Protein AF-0000000078232684 (afdb_homodimer)

Nearest PDB structures (foldseek):
  2igl-assembly1_C  TM=6.251E-01  e=1.092E-04  Escherichia coli K-12
  4mrb-assembly1_A-2  TM=5.569E-01  e=5.561E-03  Homo sapiens
  5urm-assembly1_A  TM=3.820E-01  e=6.497E-01  Homo sapiens
  8r0a-assembly1_B  TM=3.784E-01  e=1.012E+00  Homo sapiens
  7bdk-assembly1_B  TM=3.789E-01  e=3.061E+00  Homo sapiens

Structure (mmCIF, N/CA/C/O backbone):
data_AF-0000000078232684-model_v1
#
loop_
_entity.id
_entity.type
_entity.pdbx_description
1 polymer 'Transthyretin-like family protein'
#
loop_
_atom_site.group_PDB
_atom_site.id
_atom_site.type_symbol
_atom_site.label_atom_id
_atom_site.label_alt_id
_atom_site.label_comp_id
_atom_site.label_asym_id
_atom_site.label_entity_id
_atom_site.label_seq_id
_atom_site.pdbx_PDB_ins_code
_atom_site.Cartn_x
_atom_site.Cartn_y
_atom_site.Cartn_z
_atom_site.occupancy
_atom_site.B_iso_or_equiv
_atom_site.auth_seq_id
_atom_site.auth_comp_id
_atom_site.auth_asym_id
_atom_site.auth_atom_id
_atom_site.pdbx_PDB_model_num
ATOM 1 N N . MET A 1 1 ? -17.828 57.25 56.156 1 39.53 1 MET A N 1
ATOM 2 C CA . MET A 1 1 ? -18.109 56.125 55.281 1 39.53 1 MET A CA 1
ATOM 3 C C . MET A 1 1 ? -16.984 55.906 54.281 1 39.53 1 MET A C 1
ATOM 5 O O . MET A 1 1 ? -16.797 56.719 53.375 1 39.53 1 MET A O 1
ATOM 9 N N . LYS A 1 2 ? -15.766 55.375 54.75 1 57.91 2 LYS A N 1
ATOM 10 C CA . LYS A 1 2 ? -14.586 55.031 53.969 1 57.91 2 LYS A CA 1
ATOM 11 C C . LYS A 1 2 ? -14.938 54.062 52.812 1 57.91 2 LYS A C 1
ATOM 13 O O . LYS A 1 2 ? -15.508 53 53.062 1 57.91 2 LYS A O 1
ATOM 18 N N . LEU A 1 3 ? -15.188 54.594 51.625 1 49.16 3 LEU A N 1
ATOM 19 C CA . LEU A 1 3 ? -15.43 53.844 50.406 1 49.16 3 LEU A CA 1
ATOM 20 C C . LEU A 1 3 ? -14.281 52.906 50.094 1 49.16 3 LEU A C 1
ATOM 22 O O . LEU A 1 3 ? -13.148 53.344 49.875 1 49.16 3 LEU A O 1
ATOM 26 N N . VAL A 1 4 ? -14.266 51.719 50.594 1 58.5 4 VAL A N 1
ATOM 27 C CA . VAL A 1 4 ? -13.289 50.688 50.25 1 58.5 4 VAL A CA 1
ATOM 28 C C . VAL A 1 4 ? -13.555 50.188 48.844 1 58.5 4 VAL A C 1
ATOM 30 O O . VAL A 1 4 ? -14.617 49.625 48.562 1 58.5 4 VAL A O 1
ATOM 33 N N . VAL A 1 5 ? -12.984 50.812 47.812 1 55.59 5 VAL A N 1
ATOM 34 C CA . VAL A 1 5 ? -12.992 50.281 46.469 1 55.59 5 VAL A CA 1
ATOM 35 C C . VAL A 1 5 ? -12.289 48.938 46.406 1 55.59 5 VAL A C 1
ATOM 37 O O . VAL A 1 5 ? -11.094 48.844 46.688 1 55.59 5 VAL A O 1
ATOM 40 N N . LEU A 1 6 ? -12.961 47.875 46.625 1 55.03 6 LEU A N 1
ATOM 41 C CA . LEU A 1 6 ? -12.469 46.531 46.375 1 55.03 6 LEU A CA 1
ATOM 42 C C . LEU A 1 6 ? -12.07 46.344 44.906 1 55.03 6 LEU A C 1
ATOM 44 O O . LEU A 1 6 ? -12.922 46.375 44.031 1 55.03 6 LEU A O 1
ATOM 48 N N . ILE A 1 7 ? -10.82 46.625 44.594 1 54.62 7 ILE A N 1
ATOM 49 C CA . ILE A 1 7 ? -10.273 46.312 43.281 1 54.62 7 ILE A CA 1
ATOM 50 C C . ILE A 1 7 ? -10.367 44.812 43.031 1 54.62 7 ILE A C 1
ATOM 52 O O . ILE A 1 7 ? -9.758 44 43.75 1 54.62 7 ILE A O 1
ATOM 56 N N . CYS A 1 8 ? -11.492 44.312 42.469 1 53.09 8 CYS A N 1
ATOM 57 C CA . CYS A 1 8 ? -11.578 42.969 41.969 1 53.09 8 CYS A CA 1
ATOM 58 C C . CYS A 1 8 ? -10.477 42.688 40.938 1 53.09 8 CYS A C 1
ATOM 60 O O . CYS A 1 8 ? -10.477 43.25 39.844 1 53.09 8 CYS A O 1
ATOM 62 N N . LEU A 1 9 ? -9.273 42.312 41.375 1 53.28 9 LEU A N 1
ATOM 63 C CA . LEU A 1 9 ? -8.258 41.781 40.469 1 53.28 9 LEU A CA 1
ATOM 64 C C . LEU A 1 9 ? -8.828 40.656 39.594 1 53.28 9 LEU A C 1
ATOM 66 O O . LEU A 1 9 ? -9.062 39.531 40.094 1 53.28 9 LEU A O 1
ATOM 70 N N . VAL A 1 10 ? -9.609 41 38.594 1 57.25 10 VAL A N 1
ATOM 71 C CA . VAL A 1 10 ? -9.914 39.938 37.656 1 57.25 10 VAL A CA 1
ATOM 72 C C . VAL A 1 10 ? -8.609 39.281 37.156 1 57.25 10 VAL A C 1
ATOM 74 O O . VAL A 1 10 ? -7.734 39.969 36.625 1 57.25 10 VAL A O 1
ATOM 77 N N . PRO A 1 11 ? -8.18 38.156 37.75 1 53.62 11 PRO A N 1
ATOM 78 C CA . PRO A 1 11 ? -7.027 37.531 37.094 1 53.62 11 PRO A CA 1
ATOM 79 C C . PRO A 1 11 ? -7.188 37.469 35.594 1 53.62 11 PRO A C 1
ATOM 81 O O . PRO A 1 11 ? -8.203 36.969 35.094 1 53.62 11 PRO A O 1
ATOM 84 N N . ALA A 1 12 ? -6.668 38.469 34.906 1 50.34 12 ALA A N 1
ATOM 85 C CA . ALA A 1 12 ? -6.559 38.219 33.469 1 50.34 12 ALA A CA 1
ATOM 86 C C . ALA A 1 12 ? -6.047 36.781 33.219 1 50.34 12 ALA A C 1
ATOM 88 O O . ALA A 1 12 ? -4.938 36.438 33.625 1 50.34 12 ALA A O 1
ATOM 89 N N . VAL A 1 13 ? -6.879 35.75 33.281 1 50.41 13 VAL A N 1
ATOM 90 C CA . VAL A 1 13 ? -6.414 34.531 32.688 1 50.41 13 VAL A CA 1
ATOM 91 C C . VAL A 1 13 ? -5.59 34.844 31.422 1 50.41 13 VAL A C 1
ATOM 93 O O . VAL A 1 13 ? -6.117 35.344 30.438 1 50.41 13 VAL A O 1
ATOM 96 N N . SER A 1 14 ? -4.379 35.312 31.594 1 46.38 14 SER A N 1
ATOM 97 C CA . SER A 1 14 ? -3.477 35.344 30.453 1 46.38 14 SER A CA 1
ATOM 98 C C . SER A 1 14 ? -3.738 34.156 29.516 1 46.38 14 SER A C 1
ATOM 100 O O . SER A 1 14 ? -3.879 33.031 29.969 1 46.38 14 SER A O 1
ATOM 102 N N . ALA A 1 15 ? -4.496 34.375 28.438 1 48.41 15 ALA A N 1
ATOM 103 C CA . ALA A 1 15 ? -4.465 33.375 27.375 1 48.41 15 ALA A CA 1
ATOM 104 C C . ALA A 1 15 ? -3.111 32.656 27.328 1 48.41 15 ALA A C 1
ATOM 106 O O . ALA A 1 15 ? -2.082 3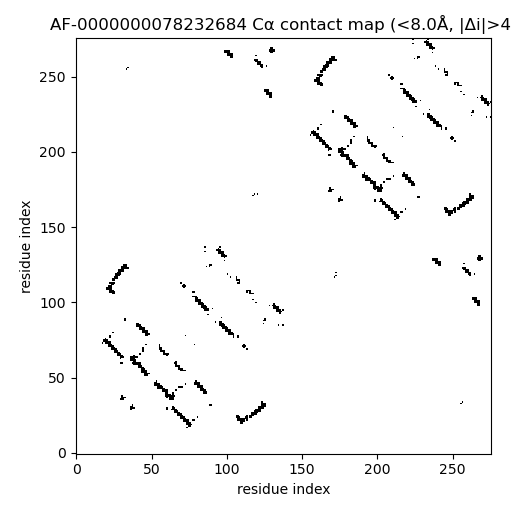3.312 27.094 1 48.41 15 ALA A O 1
ATOM 107 N N . ILE A 1 16 ? -2.783 31.828 28.172 1 50.03 16 ILE A N 1
ATOM 108 C CA . ILE A 1 16 ? -1.646 30.969 27.844 1 50.03 16 ILE A CA 1
ATOM 109 C C . ILE A 1 16 ? -1.537 30.812 26.328 1 50.03 16 ILE A C 1
ATOM 111 O O . ILE A 1 16 ? -2.467 30.328 25.688 1 50.03 16 ILE A O 1
ATOM 115 N N . PRO A 1 17 ? -0.739 31.625 25.609 1 51.25 17 PRO A N 1
ATOM 116 C CA . PRO A 1 17 ? -0.592 31.5 24.156 1 51.25 17 PRO A CA 1
ATOM 117 C C . PRO A 1 17 ? -0.606 30.062 23.688 1 51.25 17 PRO A C 1
ATOM 119 O O . PRO A 1 17 ? -0.175 29.156 24.422 1 51.25 17 PRO A O 1
ATOM 122 N N . PHE A 1 18 ? -1.681 29.516 23.141 1 59.53 18 PHE A N 1
ATOM 123 C CA . PHE A 1 18 ? -1.587 28.266 22.406 1 59.53 18 PHE A CA 1
ATOM 124 C C . PHE A 1 18 ? -0.19 28.078 21.812 1 59.53 18 PHE A C 1
ATOM 126 O O . PHE A 1 18 ? 0.226 28.828 20.938 1 59.53 18 PHE A O 1
ATOM 133 N N . ILE A 1 19 ? 0.813 27.594 22.578 1 74.94 19 ILE A N 1
ATOM 134 C CA . ILE A 1 19 ? 2.219 27.391 22.25 1 74.94 19 ILE A CA 1
ATOM 135 C C . ILE A 1 19 ? 2.34 26.359 21.125 1 74.94 19 ILE A C 1
ATOM 137 O O . ILE A 1 19 ? 1.821 25.25 21.234 1 74.94 19 ILE A O 1
ATOM 141 N N . GLY A 1 20 ? 2.592 26.812 19.844 1 89.62 20 GLY A N 1
ATOM 142 C CA . GLY A 1 20 ? 2.912 26.141 18.594 1 89.62 20 GLY A CA 1
ATOM 143 C C . GLY A 1 20 ? 2.346 26.859 17.375 1 89.62 20 GLY A C 1
ATOM 144 O O . GLY A 1 20 ? 2.01 28.047 17.453 1 89.62 20 GLY A O 1
ATOM 145 N N . SER A 1 21 ? 2.465 26.312 16.25 1 95.81 21 SER A N 1
ATOM 146 C CA . SER A 1 21 ? 1.981 26.875 14.984 1 95.81 21 SER A CA 1
ATOM 147 C C . SER A 1 21 ? 0.91 25.984 14.359 1 95.81 21 SER A C 1
ATOM 149 O O . SER A 1 21 ? 0.906 24.766 14.562 1 95.81 21 SER A O 1
ATOM 151 N N . VAL A 1 22 ? -0.088 26.641 13.656 1 97.88 22 VAL A N 1
ATOM 152 C CA . VAL A 1 22 ? -1.085 25.891 12.898 1 97.88 22 VAL A CA 1
ATOM 153 C C . VAL A 1 22 ? -0.424 25.219 11.695 1 97.88 22 VAL A C 1
ATOM 155 O O . VAL A 1 22 ? 0.341 25.844 10.969 1 97.88 22 VAL A O 1
ATOM 158 N N . GLN A 1 23 ? -0.629 23.953 11.531 1 98.5 23 GLN A N 1
ATOM 159 C CA . GLN A 1 23 ? -0.125 23.141 10.414 1 98.5 23 GLN A CA 1
ATOM 160 C C . GLN A 1 23 ? -1.252 22.375 9.742 1 98.5 23 GLN A C 1
ATOM 162 O O . GLN A 1 23 ? -2.184 21.922 10.406 1 98.5 23 GLN A O 1
ATOM 167 N N . SER A 1 24 ? -1.207 22.234 8.438 1 98.81 24 SER A N 1
ATOM 168 C CA . SER A 1 24 ? -2.273 21.594 7.672 1 98.81 24 SER A CA 1
ATOM 169 C C . SER A 1 24 ? -1.716 20.547 6.715 1 98.81 24 SER A C 1
ATOM 171 O O . SER A 1 24 ? -0.528 20.578 6.383 1 98.81 24 SER A O 1
ATOM 173 N N . VAL A 1 25 ? -2.549 19.641 6.367 1 98.88 25 VAL A N 1
ATOM 174 C CA . VAL A 1 25 ? -2.203 18.547 5.453 1 98.88 25 VAL A CA 1
ATOM 175 C C . VAL A 1 25 ? -3.408 18.203 4.582 1 98.88 25 VAL A C 1
ATOM 177 O O . VAL A 1 25 ? -4.555 18.312 5.023 1 98.88 25 VAL A O 1
ATOM 180 N N . ALA A 1 26 ? -3.188 17.828 3.299 1 98.94 26 ALA A N 1
ATOM 181 C CA . ALA A 1 26 ? -4.199 17.328 2.373 1 98.94 26 ALA A CA 1
ATOM 182 C C . ALA A 1 26 ? -3.74 16.031 1.71 1 98.94 26 ALA A C 1
ATOM 184 O O . ALA A 1 26 ? -2.555 15.867 1.411 1 98.94 26 ALA A O 1
ATOM 185 N N . VAL A 1 27 ? -4.645 15.172 1.534 1 98.94 27 VAL A N 1
ATOM 186 C CA . VAL A 1 27 ? -4.328 13.867 0.969 1 98.94 27 VAL A CA 1
ATOM 187 C C . VAL A 1 27 ? -5.453 13.422 0.039 1 98.94 27 VAL A C 1
ATOM 189 O O . VAL A 1 27 ? -6.629 13.703 0.293 1 98.94 27 VAL A O 1
ATOM 192 N N . THR A 1 28 ? -5.133 12.766 -1.024 1 98.94 28 THR A N 1
ATOM 193 C CA . THR A 1 28 ? -6.074 12.133 -1.942 1 98.94 28 THR A CA 1
ATOM 194 C C . THR A 1 28 ? -5.645 10.703 -2.254 1 98.94 28 THR A C 1
ATOM 196 O O . THR A 1 28 ? -4.543 10.289 -1.896 1 98.94 28 THR A O 1
ATOM 199 N N . GLY A 1 29 ? -6.484 10.008 -2.842 1 98.88 29 GLY A N 1
ATOM 200 C CA . GLY A 1 29 ? -6.191 8.664 -3.326 1 98.88 29 GLY A CA 1
ATOM 201 C C . GLY A 1 29 ? -7.363 8.023 -4.047 1 98.88 29 GLY A C 1
ATOM 202 O O . GLY A 1 29 ? -8.469 8.57 -4.062 1 98.88 29 GLY A O 1
ATOM 203 N N . HIS A 1 30 ? -7.09 6.941 -4.715 1 98.94 30 HIS A N 1
ATOM 204 C CA . HIS A 1 30 ? -8.07 6.074 -5.355 1 98.94 30 HIS A CA 1
ATOM 205 C C . HIS A 1 30 ? -8.008 4.66 -4.789 1 98.94 30 HIS A C 1
ATOM 207 O O . HIS A 1 30 ? -6.926 4.105 -4.598 1 98.94 30 HIS A O 1
ATOM 213 N N . LEU A 1 31 ? -9.133 4.16 -4.508 1 98.94 31 LEU A N 1
ATOM 214 C CA . LEU A 1 31 ? -9.219 2.801 -3.986 1 98.94 31 LEU A CA 1
ATOM 215 C C . LEU A 1 31 ? -9.992 1.899 -4.945 1 98.94 31 LEU A C 1
ATOM 217 O O . LEU A 1 31 ? -11.008 2.312 -5.512 1 98.94 31 LEU A O 1
ATOM 221 N N . THR A 1 32 ? -9.484 0.752 -5.191 1 98.88 32 THR A N 1
ATOM 222 C CA . THR A 1 32 ? -10.172 -0.26 -5.988 1 98.88 32 THR A CA 1
ATOM 223 C C . THR A 1 32 ? -10.297 -1.566 -5.207 1 98.88 32 THR A C 1
ATOM 225 O O . THR A 1 32 ? -9.562 -1.791 -4.242 1 98.88 32 THR A O 1
ATOM 228 N N . CYS A 1 33 ? -11.227 -2.342 -5.523 1 98.62 33 CYS A N 1
ATOM 229 C CA . CYS A 1 33 ? -11.383 -3.73 -5.102 1 98.62 33 CYS A CA 1
ATOM 230 C C . CYS A 1 33 ? -11.477 -4.656 -6.309 1 98.62 33 CYS A C 1
ATOM 232 O O . CYS A 1 33 ? -12.445 -4.594 -7.07 1 98.62 33 CYS A O 1
ATOM 234 N N . ASN A 1 34 ? -10.422 -5.488 -6.465 1 96.56 34 ASN A N 1
ATOM 235 C CA . ASN A 1 34 ? -10.344 -6.383 -7.617 1 96.56 34 ASN A CA 1
ATOM 236 C C . ASN A 1 34 ? -10.367 -5.609 -8.93 1 96.56 34 ASN A C 1
ATOM 238 O O . ASN A 1 34 ? -11.055 -6 -9.875 1 96.56 34 ASN A O 1
ATOM 242 N N . GLY A 1 35 ? -9.727 -4.449 -8.875 1 95.94 35 GLY A N 1
ATOM 243 C CA . GLY A 1 35 ? -9.531 -3.691 -10.102 1 95.94 35 GLY A CA 1
ATOM 244 C C . GLY A 1 35 ? -10.688 -2.76 -10.414 1 95.94 35 GLY A C 1
ATOM 245 O O . GLY A 1 35 ? -10.641 -2.01 -11.391 1 95.94 35 GLY A O 1
ATOM 246 N N . LYS A 1 36 ? -11.734 -2.869 -9.656 1 98.12 36 LYS A N 1
ATOM 247 C CA . LYS A 1 36 ? -12.875 -1.971 -9.82 1 98.12 36 LYS A CA 1
ATOM 248 C C . LYS A 1 36 ? -12.898 -0.899 -8.734 1 98.12 36 LYS A C 1
ATOM 250 O O . LYS A 1 36 ? -12.453 -1.141 -7.609 1 98.12 36 LYS A O 1
ATOM 255 N N . PRO A 1 37 ? -13.484 0.289 -9.102 1 98.81 37 PRO A N 1
ATOM 256 C CA . PRO A 1 37 ? -13.547 1.332 -8.078 1 98.81 37 PRO A CA 1
ATOM 257 C C . PRO A 1 37 ? -14.25 0.864 -6.801 1 98.81 37 PRO A C 1
ATOM 259 O O . PRO A 1 37 ? -15.32 0.266 -6.863 1 98.81 37 PRO A O 1
ATOM 262 N N . ALA A 1 38 ? -13.625 1.055 -5.719 1 98.88 38 ALA A N 1
ATOM 263 C CA . ALA A 1 38 ? -14.227 0.738 -4.426 1 98.88 38 ALA A CA 1
ATOM 264 C C . ALA A 1 38 ? -14.992 1.936 -3.869 1 98.88 38 ALA A C 1
ATOM 266 O O . ALA A 1 38 ? -14.398 2.844 -3.285 1 98.88 38 ALA A O 1
ATOM 267 N N . GLU A 1 39 ? -16.234 1.987 -4 1 98.69 39 GLU A N 1
ATOM 268 C CA . GLU A 1 39 ? -17.094 3.074 -3.551 1 98.69 39 GLU A CA 1
ATOM 269 C C . GLU A 1 39 ? -17.453 2.92 -2.076 1 98.69 39 GLU A C 1
ATOM 271 O O . GLU A 1 39 ? -17.547 1.8 -1.569 1 98.69 39 GLU A O 1
ATOM 276 N N . ASN A 1 40 ? -17.672 4.012 -1.366 1 98.62 40 ASN A N 1
ATOM 277 C CA . ASN A 1 40 ? -18.172 4.07 0.002 1 98.62 40 ASN A CA 1
ATOM 278 C C . ASN A 1 40 ? -17.219 3.395 0.98 1 98.62 40 ASN A C 1
ATOM 280 O O . ASN A 1 40 ? -17.656 2.721 1.916 1 98.62 40 ASN A O 1
ATOM 284 N N . VAL A 1 41 ? -15.953 3.459 0.687 1 98.94 41 VAL A N 1
ATOM 285 C CA . VAL A 1 41 ? -14.93 3.031 1.631 1 98.94 41 VAL A CA 1
ATOM 286 C C . VAL A 1 41 ? -14.641 4.152 2.627 1 98.94 41 VAL A C 1
ATOM 288 O O . VAL A 1 41 ? -14.391 5.293 2.23 1 98.94 41 VAL A O 1
ATOM 291 N N . LYS A 1 42 ? -14.672 3.828 3.9 1 98.88 42 LYS A N 1
ATOM 292 C CA . LYS A 1 42 ? -14.406 4.812 4.945 1 98.88 42 LYS A CA 1
ATOM 293 C C . LYS A 1 42 ? -12.906 5.109 5.047 1 98.88 42 LYS A C 1
ATOM 295 O O . LYS A 1 42 ? -12.094 4.188 5.129 1 98.88 42 LYS A O 1
ATOM 300 N N . VAL A 1 43 ? -12.578 6.371 5.02 1 98.94 43 VAL A N 1
ATOM 301 C CA . VAL A 1 43 ? -11.203 6.836 5.16 1 98.94 43 VAL A CA 1
ATOM 302 C C . VAL A 1 43 ? -11.133 7.93 6.227 1 98.94 43 VAL A C 1
ATOM 304 O O . VAL A 1 43 ? -12.016 8.789 6.301 1 98.94 43 VAL A O 1
ATOM 307 N N . LYS A 1 44 ? -10.148 7.84 7.055 1 98.88 44 LYS A N 1
ATOM 308 C CA . LYS A 1 44 ? -9.969 8.828 8.109 1 98.88 44 LYS A CA 1
ATOM 309 C C . LYS A 1 44 ? -8.547 9.383 8.102 1 98.88 44 LYS A C 1
ATOM 311 O O . LYS A 1 44 ? -7.578 8.625 7.977 1 98.88 44 LYS A O 1
ATOM 316 N N . LEU A 1 45 ? -8.484 10.664 8.203 1 98.94 45 LEU A N 1
ATOM 317 C CA . LEU A 1 45 ? -7.223 11.375 8.352 1 98.94 45 LEU A CA 1
ATOM 318 C C . LEU A 1 45 ? -6.965 11.711 9.82 1 98.94 45 LEU A C 1
ATOM 320 O O . LEU A 1 45 ? -7.809 12.32 10.484 1 98.94 45 LEU A O 1
ATOM 324 N N . TYR A 1 46 ? -5.812 11.258 10.281 1 98.81 46 TYR A N 1
ATOM 325 C CA . TYR A 1 46 ? -5.453 11.492 11.672 1 98.81 46 TYR A CA 1
ATOM 326 C C . TYR A 1 46 ? -4.145 12.266 11.781 1 98.81 46 TYR A C 1
ATOM 328 O O . TYR A 1 46 ? -3.311 12.219 10.867 1 98.81 46 TYR A O 1
ATOM 336 N N . GLU A 1 47 ? -4.066 12.945 12.828 1 98.62 47 GLU A N 1
ATOM 337 C CA . GLU A 1 47 ? -2.768 13.344 13.367 1 98.62 47 GLU A CA 1
ATOM 338 C C . GLU A 1 47 ? -2.338 12.414 14.5 1 98.62 47 GLU A C 1
ATOM 340 O O . GLU A 1 47 ? -3.057 12.25 15.484 1 98.62 47 GLU A O 1
ATOM 345 N N . LYS A 1 48 ? -1.183 11.805 14.289 1 97.88 48 LYS A N 1
ATOM 346 C CA . LYS A 1 48 ? -0.688 10.867 15.289 1 97.88 48 LYS A CA 1
ATOM 347 C C . LYS A 1 48 ? -0.288 11.586 16.578 1 97.88 48 LYS A C 1
ATOM 349 O O . LYS A 1 48 ? 0.396 12.609 16.531 1 97.88 48 LYS A O 1
ATOM 354 N N . GLU A 1 49 ? -0.737 11.062 17.656 1 95.44 49 GLU A N 1
ATOM 355 C CA . GLU A 1 49 ? -0.392 11.547 18.984 1 95.44 49 GLU A CA 1
ATOM 356 C C . GLU A 1 49 ? 0.134 10.406 19.859 1 95.44 49 GLU A C 1
ATOM 358 O O . GLU A 1 49 ? 0.142 9.25 19.453 1 95.44 49 GLU A O 1
ATOM 363 N N . VAL A 1 50 ? 0.635 10.812 21.062 1 90.94 50 VAL A N 1
ATOM 364 C CA . VAL A 1 50 ? 1.231 9.836 21.969 1 90.94 50 VAL A CA 1
ATOM 365 C C . VAL A 1 50 ? 0.145 8.93 22.547 1 90.94 50 VAL A C 1
ATOM 367 O O . VAL A 1 50 ? 0.312 7.711 22.594 1 90.94 50 VAL A O 1
ATOM 370 N N . LEU A 1 51 ? -0.973 9.406 22.906 1 90.5 51 LEU A N 1
ATOM 371 C CA . LEU A 1 51 ? -2.018 8.633 23.562 1 90.5 51 LEU A CA 1
ATOM 372 C C . LEU A 1 51 ? -3.123 8.266 22.578 1 90.5 51 LEU A C 1
ATOM 374 O O . LEU A 1 51 ? -3.291 7.098 22.219 1 90.5 51 LEU A O 1
ATOM 378 N N . LEU A 1 52 ? -3.83 9.297 22.109 1 92.81 52 LEU A N 1
ATOM 379 C CA . LEU A 1 52 ? -4.949 9.094 21.188 1 92.81 52 LEU A CA 1
ATOM 380 C C . LEU A 1 52 ? -4.828 9.992 19.969 1 92.81 52 LEU A C 1
ATOM 382 O O . LEU A 1 52 ? -4.797 11.219 20.094 1 92.81 52 LEU A O 1
ATOM 386 N N . ASP A 1 53 ? -4.816 9.305 18.844 1 96.38 53 ASP A N 1
ATOM 387 C CA . ASP A 1 53 ? -4.727 10.078 17.609 1 96.38 53 ASP A CA 1
ATOM 388 C C . ASP A 1 53 ? -5.883 11.07 17.5 1 96.38 53 ASP A C 1
ATOM 390 O O . ASP A 1 53 ? -7.012 10.766 17.891 1 96.38 53 ASP A O 1
ATOM 394 N N . LYS A 1 54 ? -5.566 12.258 16.969 1 97.75 54 LYS A N 1
ATOM 395 C CA . LYS A 1 54 ? -6.598 13.258 16.719 1 97.75 54 LYS A CA 1
ATOM 396 C C . LYS A 1 54 ? -7.195 13.102 15.32 1 97.75 54 LYS A C 1
ATOM 398 O O . LYS A 1 54 ? -6.477 13.141 14.32 1 97.75 54 LYS A O 1
ATOM 403 N N . LEU A 1 55 ? -8.516 12.945 15.242 1 98.56 55 LEU A N 1
ATOM 404 C CA . LEU A 1 55 ? -9.211 12.891 13.961 1 98.56 55 LEU A CA 1
ATOM 405 C C . LEU A 1 55 ? -9.258 14.266 13.305 1 98.56 55 LEU A C 1
ATOM 407 O O . LEU A 1 55 ? -9.719 15.234 13.914 1 98.56 55 LEU A O 1
ATOM 411 N N . LEU A 1 56 ? -8.734 14.32 12.102 1 98.75 56 LEU A N 1
ATOM 412 C CA . LEU A 1 56 ? -8.742 15.594 11.375 1 98.75 56 LEU A CA 1
ATOM 413 C C . LEU A 1 56 ? -9.891 15.641 10.375 1 98.75 56 LEU A C 1
ATOM 415 O O . LEU A 1 56 ? -10.453 16.703 10.117 1 98.75 56 LEU A O 1
ATOM 419 N N . ASP A 1 57 ? -10.164 14.578 9.719 1 98.81 57 ASP A N 1
ATOM 420 C CA . ASP A 1 57 ? -11.203 14.492 8.688 1 98.81 57 ASP A CA 1
ATOM 421 C C . ASP A 1 57 ? -11.648 13.055 8.477 1 98.81 57 ASP A C 1
ATOM 423 O O . ASP A 1 57 ? -10.922 12.117 8.812 1 98.81 57 ASP A O 1
ATOM 427 N N . GLU A 1 58 ? -12.805 12.844 8.039 1 98.81 58 GLU A N 1
ATOM 428 C CA . GLU A 1 58 ? -13.391 11.547 7.715 1 98.81 58 GLU A CA 1
ATOM 429 C C . GLU A 1 58 ? -14.25 11.633 6.457 1 98.81 58 GLU A C 1
ATOM 431 O O . GLU A 1 58 ? -15.109 12.516 6.344 1 98.81 58 GLU A O 1
ATOM 436 N N . LYS A 1 59 ? -13.984 10.789 5.52 1 98.81 59 LYS A N 1
ATOM 437 C CA . LYS A 1 59 ? -14.727 10.75 4.262 1 98.81 59 LYS A CA 1
ATOM 438 C C . LYS A 1 59 ? -15.008 9.312 3.832 1 98.81 59 LYS A C 1
ATOM 440 O O . LYS A 1 59 ? -14.523 8.367 4.457 1 98.81 59 LYS A O 1
ATOM 445 N N . PHE A 1 60 ? -15.852 9.227 2.832 1 98.88 60 PHE A N 1
ATOM 446 C CA . PHE A 1 60 ? -16.078 7.992 2.084 1 98.88 60 PHE A CA 1
ATOM 447 C C . PHE A 1 60 ? -15.703 8.18 0.616 1 98.88 60 PHE A C 1
ATOM 449 O O . PHE A 1 60 ? -15.906 9.25 0.051 1 98.88 60 PHE A O 1
ATOM 456 N N . THR A 1 61 ? -15.125 7.152 0.082 1 98.94 61 THR A N 1
ATOM 457 C CA . THR A 1 61 ? -14.797 7.238 -1.338 1 98.94 61 THR A CA 1
ATOM 458 C C . THR A 1 61 ? -16.062 7.402 -2.172 1 98.94 61 THR A C 1
ATOM 460 O O . THR A 1 61 ? -17.125 6.91 -1.796 1 98.94 61 THR A O 1
ATOM 463 N N . ASP A 1 62 ? -15.898 8.078 -3.289 1 98.88 62 ASP A N 1
ATOM 464 C CA . ASP A 1 62 ? -17.031 8.289 -4.195 1 98.88 62 ASP A CA 1
ATOM 465 C C . ASP A 1 62 ? -17.172 7.125 -5.172 1 98.88 62 ASP A C 1
ATOM 467 O O . ASP A 1 62 ? -16.578 6.062 -4.969 1 98.88 62 ASP A O 1
ATOM 471 N N . SER A 1 63 ? -17.984 7.254 -6.238 1 98.75 63 SER A N 1
ATOM 472 C CA . SER A 1 63 ? -18.312 6.18 -7.168 1 98.75 63 SER A CA 1
ATOM 473 C C . SER A 1 63 ? -17.109 5.766 -7.996 1 98.75 63 SER A C 1
ATOM 475 O O . SER A 1 63 ? -17.109 4.699 -8.617 1 98.75 63 SER A O 1
ATOM 477 N N . LYS A 1 64 ? -16.125 6.609 -8.078 1 98.75 64 LYS A N 1
ATOM 478 C CA . LYS A 1 64 ? -14.906 6.297 -8.82 1 98.75 64 LYS A CA 1
ATOM 479 C C . LYS A 1 64 ? -13.812 5.773 -7.895 1 98.75 64 LYS A C 1
ATOM 481 O O . LYS A 1 64 ? -12.664 5.609 -8.312 1 98.75 64 LYS A O 1
ATOM 486 N N . GLY A 1 65 ? -14.117 5.59 -6.609 1 98.94 65 GLY A N 1
ATOM 487 C CA . GLY A 1 65 ? -13.148 5.129 -5.629 1 98.94 65 GLY A CA 1
ATOM 488 C C . GLY A 1 65 ? -12.234 6.234 -5.129 1 98.94 65 GLY A C 1
ATOM 489 O O . GLY A 1 65 ? -11.188 5.965 -4.535 1 98.94 65 GLY A O 1
ATOM 490 N N . PHE A 1 66 ? -12.617 7.434 -5.391 1 98.94 66 PHE A N 1
ATOM 491 C CA . PHE A 1 66 ? -11.773 8.586 -5.09 1 98.94 66 PHE A CA 1
ATOM 492 C C . PHE A 1 66 ? -12.117 9.172 -3.727 1 98.94 66 PHE A C 1
ATOM 494 O O . PHE A 1 66 ? -13.289 9.188 -3.334 1 98.94 66 PHE A O 1
ATOM 501 N N . PHE A 1 67 ? -11.109 9.656 -2.959 1 98.94 67 PHE A N 1
ATOM 502 C CA . PHE A 1 67 ? -11.328 10.453 -1.758 1 98.94 67 PHE A CA 1
ATOM 503 C C . PHE A 1 67 ? -10.367 11.633 -1.715 1 98.94 67 PHE A C 1
ATOM 505 O O . PHE A 1 67 ? -9.289 11.586 -2.305 1 98.94 67 PHE A O 1
ATOM 512 N N . GLU A 1 68 ? -10.734 12.68 -1.067 1 98.94 68 GLU A N 1
ATOM 513 C CA . GLU A 1 68 ? -9.93 13.852 -0.734 1 98.94 68 GLU A CA 1
ATOM 514 C C . GLU A 1 68 ? -10.219 14.328 0.687 1 98.94 68 GLU A C 1
ATOM 516 O O . GLU A 1 68 ? -11.375 14.523 1.06 1 98.94 68 GLU A O 1
ATOM 521 N N . MET A 1 69 ? -9.172 14.453 1.435 1 98.94 69 MET A N 1
ATOM 522 C CA . MET A 1 69 ? -9.305 14.898 2.816 1 98.94 69 MET A CA 1
ATOM 523 C C . MET A 1 69 ? -8.273 15.977 3.146 1 98.94 69 MET A C 1
ATOM 525 O O . MET A 1 69 ? -7.23 16.047 2.502 1 98.94 69 MET A O 1
ATOM 529 N N . SER A 1 70 ? -8.594 16.719 4.035 1 98.88 70 SER A N 1
ATOM 530 C CA . SER A 1 70 ? -7.664 17.703 4.574 1 98.88 70 SER A CA 1
ATOM 531 C C . SER A 1 70 ? -7.992 18.047 6.023 1 98.88 70 SER A C 1
ATOM 533 O O . SER A 1 70 ? -9.102 17.766 6.496 1 98.88 70 SER A O 1
ATOM 535 N N . GLY A 1 71 ? -7.047 18.547 6.703 1 98.75 71 GLY A N 1
ATOM 536 C CA . GLY A 1 71 ? -7.219 18.969 8.086 1 98.75 71 GLY A CA 1
ATOM 537 C C . GLY A 1 71 ? -6.047 19.781 8.609 1 98.75 71 GLY A C 1
ATOM 538 O O . GLY A 1 71 ? -5.023 19.906 7.934 1 98.75 71 GLY A O 1
ATOM 539 N N . SER A 1 72 ? -6.242 20.422 9.711 1 98.44 72 SER A N 1
ATOM 540 C CA . SER A 1 72 ? -5.191 21.203 10.344 1 98.44 72 SER A CA 1
ATOM 541 C C . SER A 1 72 ? -5.176 21 11.852 1 98.44 72 SER A C 1
ATOM 543 O O . SER A 1 72 ? -6.168 20.547 12.43 1 98.44 72 SER A O 1
ATOM 545 N N . LYS A 1 73 ? -4.102 21.281 12.414 1 97.75 73 LYS A N 1
ATOM 546 C CA . LYS A 1 73 ? -3.902 21.203 13.859 1 97.75 73 LYS A CA 1
ATOM 547 C C . LYS A 1 73 ? -2.775 22.125 14.32 1 97.75 73 LYS A C 1
ATOM 549 O O . LYS A 1 73 ? -1.758 22.25 13.633 1 97.75 73 LYS A O 1
ATOM 554 N N . THR A 1 74 ? -3.006 22.75 15.484 1 97.06 74 THR A N 1
ATOM 555 C CA . THR A 1 74 ? -1.931 23.484 16.125 1 97.06 74 THR A CA 1
ATOM 556 C C . THR A 1 74 ? -1.006 22.547 16.891 1 97.06 74 THR A C 1
ATOM 558 O O . THR A 1 74 ? -1.465 21.75 17.719 1 97.06 74 THR A O 1
ATOM 561 N N . GLU A 1 75 ? 0.227 22.625 16.594 1 95.31 75 GLU A N 1
ATOM 562 C CA . GLU A 1 75 ? 1.208 21.766 17.234 1 95.31 75 GLU A CA 1
ATOM 563 C C . GLU A 1 75 ? 2.572 22.438 17.328 1 95.31 75 GLU A C 1
ATOM 565 O O . GLU A 1 75 ? 2.936 23.234 16.453 1 95.31 75 GLU A O 1
ATOM 570 N N . LEU A 1 76 ? 3.426 22.078 18.391 1 94.62 76 LEU A N 1
ATOM 571 C CA . LEU A 1 76 ? 4.754 22.656 18.578 1 94.62 76 LEU A CA 1
ATOM 572 C C . LEU A 1 76 ? 5.727 22.125 17.531 1 94.62 76 LEU A C 1
ATOM 574 O O . LEU A 1 76 ? 6.539 22.875 16.984 1 94.62 76 LEU A O 1
ATOM 578 N N . THR A 1 77 ? 5.641 20.844 17.328 1 95.56 77 THR A N 1
ATOM 579 C CA . THR A 1 77 ? 6.488 20.219 16.328 1 95.56 77 THR A CA 1
ATOM 580 C C . THR A 1 77 ? 5.684 19.891 15.07 1 95.56 77 THR A C 1
ATOM 582 O O . THR A 1 77 ? 4.473 20.125 15.023 1 95.56 77 THR A O 1
ATOM 585 N N . THR A 1 78 ? 6.32 19.484 14.031 1 97.25 78 THR A N 1
ATOM 586 C CA . THR A 1 78 ? 5.621 19.109 12.812 1 97.25 78 THR A CA 1
ATOM 587 C C . THR A 1 78 ? 4.633 17.969 13.086 1 97.25 78 THR A C 1
ATOM 589 O O . THR A 1 78 ? 4.969 17 13.75 1 97.25 78 THR A O 1
ATOM 592 N N . ILE A 1 79 ? 3.447 18.141 12.57 1 98.06 79 ILE A N 1
ATOM 593 C CA . ILE A 1 79 ? 2.447 17.094 12.766 1 98.06 79 ILE A CA 1
ATOM 594 C C . ILE A 1 79 ? 2.854 15.836 11.992 1 98.06 79 ILE A C 1
ATOM 596 O O . ILE A 1 79 ? 3.641 15.906 11.047 1 98.06 79 ILE A O 1
ATOM 600 N N . ASP A 1 80 ? 2.346 14.617 12.406 1 98.38 80 ASP A N 1
ATOM 601 C CA . ASP A 1 80 ? 2.609 13.297 11.836 1 98.38 80 ASP A CA 1
ATOM 602 C C . ASP A 1 80 ? 1.328 12.672 11.289 1 98.38 80 ASP A C 1
ATOM 604 O O . ASP A 1 80 ? 0.813 11.703 11.852 1 98.38 80 A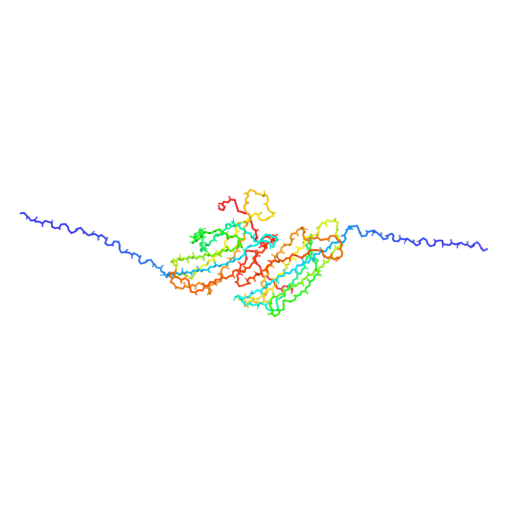SP A O 1
ATOM 608 N N . PRO A 1 81 ? 0.84 13.195 10.148 1 98.88 81 PRO A N 1
ATOM 609 C CA . PRO A 1 81 ? -0.46 12.742 9.648 1 98.88 81 PRO A CA 1
ATOM 610 C C . PRO A 1 81 ? -0.408 11.336 9.055 1 98.88 81 PRO A C 1
ATOM 612 O O . PRO A 1 81 ? 0.622 10.938 8.508 1 98.88 81 PRO A O 1
ATOM 615 N N . LYS A 1 82 ? -1.494 10.68 9.141 1 98.81 82 LYS A N 1
ATOM 616 C CA . LYS A 1 82 ? -1.676 9.383 8.5 1 98.81 82 LYS A CA 1
ATOM 617 C C . LYS A 1 82 ? -3.119 9.188 8.047 1 98.81 82 LYS A C 1
ATOM 619 O O . LYS A 1 82 ? -4.043 9.758 8.633 1 98.81 82 LYS A O 1
ATOM 624 N N . VAL A 1 83 ? -3.258 8.414 7.047 1 98.88 83 VAL A N 1
ATOM 625 C CA . VAL A 1 83 ? -4.57 8.008 6.559 1 98.88 83 VAL A CA 1
ATOM 626 C C . VAL A 1 83 ? -4.84 6.555 6.934 1 98.88 83 VAL A C 1
ATOM 628 O O . VAL A 1 83 ? -3.977 5.691 6.75 1 98.88 83 VAL A O 1
ATOM 631 N N . ASN A 1 84 ? -5.961 6.34 7.504 1 98.75 84 ASN A N 1
ATOM 632 C CA . ASN A 1 84 ? -6.484 4.992 7.699 1 98.75 84 ASN A CA 1
ATOM 633 C C . ASN A 1 84 ? -7.59 4.672 6.695 1 98.75 84 ASN A C 1
ATOM 635 O O . ASN A 1 84 ? -8.508 5.473 6.5 1 98.75 84 ASN A O 1
ATOM 639 N N . ILE A 1 85 ? -7.461 3.582 6.113 1 98.88 85 ILE A N 1
ATOM 640 C CA . ILE A 1 85 ? -8.445 3.059 5.172 1 98.88 85 ILE A CA 1
ATOM 641 C C . ILE A 1 85 ? -9.109 1.819 5.758 1 98.88 85 ILE A C 1
ATOM 643 O O . ILE A 1 85 ? -8.438 0.853 6.117 1 98.88 85 ILE A O 1
ATOM 647 N N . TYR A 1 86 ? -10.406 1.862 5.898 1 98.81 86 TYR A N 1
ATOM 648 C CA . TYR A 1 86 ? -11.195 0.771 6.465 1 98.81 86 TYR A CA 1
ATOM 649 C C . TYR A 1 86 ? -12.062 0.117 5.398 1 98.81 86 TYR A C 1
ATOM 651 O O . TYR A 1 86 ? -12.992 0.74 4.879 1 98.81 86 TYR A O 1
ATOM 659 N N . HIS A 1 87 ? -11.836 -1.119 5.141 1 98.69 87 HIS A N 1
ATOM 660 C CA . HIS A 1 87 ? -12.531 -1.693 3.994 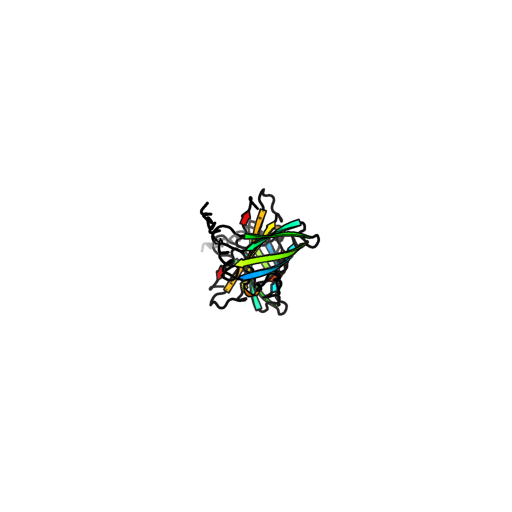1 98.69 87 HIS A CA 1
ATOM 661 C C . HIS A 1 87 ? -12.93 -3.141 4.262 1 98.69 87 HIS A C 1
ATOM 663 O O . HIS A 1 87 ? -12.492 -3.738 5.25 1 98.69 87 HIS A O 1
ATOM 669 N N . LYS A 1 88 ? -13.773 -3.676 3.404 1 97.81 88 LYS A N 1
ATOM 670 C CA . LYS A 1 88 ? -14.273 -5.043 3.502 1 97.81 88 LYS A CA 1
ATOM 671 C C . LYS A 1 88 ? -14 -5.82 2.215 1 97.81 88 LYS A C 1
ATOM 673 O O . LYS A 1 88 ? -14.641 -6.84 1.954 1 97.81 88 LYS A O 1
ATOM 678 N N . CYS A 1 89 ? -13.117 -5.312 1.396 1 98.44 89 CYS A N 1
ATOM 679 C CA . CYS A 1 89 ? -12.836 -5.98 0.129 1 98.44 89 CYS A CA 1
ATOM 680 C C . CYS A 1 89 ? -12.422 -7.43 0.353 1 98.44 89 CYS A C 1
ATOM 682 O O . CYS A 1 89 ? -11.43 -7.699 1.03 1 98.44 89 CYS A O 1
ATOM 684 N N . ASN A 1 90 ? -13.102 -8.32 -0.246 1 97 90 ASN A N 1
ATOM 685 C CA . ASN A 1 90 ? -12.906 -9.758 -0.166 1 97 90 ASN A CA 1
ATOM 686 C C . ASN A 1 90 ? -12.859 -10.242 1.282 1 97 90 ASN A C 1
ATOM 688 O O . ASN A 1 90 ? -12.109 -11.156 1.613 1 97 90 ASN A O 1
ATOM 692 N N . TYR A 1 91 ? -13.555 -9.641 2.154 1 97.44 91 TYR A N 1
ATOM 693 C CA . TYR A 1 91 ? -13.531 -9.938 3.582 1 97.44 91 TYR A CA 1
ATOM 694 C C . TYR A 1 91 ? -14.938 -10 4.156 1 97.44 91 TYR A C 1
ATOM 696 O O . TYR A 1 91 ? -15.695 -9.031 4.062 1 97.44 91 TYR A O 1
ATOM 704 N N . ASP A 1 92 ? -15.305 -11.109 4.816 1 96.06 92 ASP A N 1
ATOM 705 C CA . ASP A 1 92 ? -16.656 -11.336 5.312 1 96.06 92 ASP A CA 1
ATOM 706 C C . ASP A 1 92 ? -16.719 -11.219 6.832 1 96.06 92 ASP A C 1
ATOM 708 O O . ASP A 1 92 ? -17.734 -11.523 7.445 1 96.06 92 ASP A O 1
ATOM 712 N N . GLY A 1 93 ? -15.672 -10.828 7.484 1 96.12 93 GLY A N 1
ATOM 713 C CA . GLY A 1 93 ? -15.656 -10.688 8.93 1 96.12 93 GLY A CA 1
ATOM 714 C C . GLY A 1 93 ? -16.484 -9.516 9.422 1 96.12 93 GLY A C 1
ATOM 715 O O . GLY A 1 93 ? -16.938 -8.695 8.633 1 96.12 93 GLY A O 1
ATOM 716 N N . ILE A 1 94 ? -16.672 -9.438 10.75 1 96.5 94 ILE A N 1
ATOM 717 C CA . ILE A 1 94 ? -17.516 -8.422 11.359 1 96.5 94 ILE A CA 1
ATOM 718 C C . ILE A 1 94 ? -16.781 -7.09 11.414 1 96.5 94 ILE A C 1
ATOM 720 O O . ILE A 1 94 ? -17.375 -6.023 11.273 1 96.5 94 ILE A O 1
ATOM 724 N N . CYS A 1 95 ? -15.531 -7.152 11.492 1 98.19 95 CYS A N 1
ATOM 725 C CA . CYS A 1 95 ? -14.719 -5.941 11.57 1 98.19 95 CYS A CA 1
ATOM 726 C C . CYS A 1 95 ? -14.273 -5.488 10.188 1 98.19 95 CYS A C 1
ATOM 728 O O . CYS A 1 95 ? -14.719 -6.043 9.18 1 98.19 95 CYS A O 1
ATOM 730 N N . TYR A 1 96 ? -13.578 -4.41 10.133 1 98.5 96 TYR A N 1
ATOM 731 C CA . TYR A 1 96 ? -12.992 -3.908 8.891 1 98.5 96 TYR A CA 1
ATOM 732 C C . TYR A 1 96 ? -11.5 -4.219 8.828 1 98.5 96 TYR A C 1
ATOM 734 O O . TYR A 1 96 ? -10.82 -4.207 9.859 1 98.5 96 TYR A O 1
ATOM 742 N N . LYS A 1 97 ? -11.078 -4.527 7.625 1 98.5 97 LYS A N 1
ATOM 743 C CA . LYS A 1 97 ? -9.633 -4.465 7.398 1 98.5 97 LYS A CA 1
ATOM 744 C C . LYS A 1 97 ? -9.141 -3.02 7.41 1 98.5 97 LYS A C 1
ATOM 746 O O . LYS A 1 97 ? -9.852 -2.111 6.973 1 98.5 97 LYS A O 1
ATOM 751 N N . LYS A 1 98 ? -7.961 -2.838 7.871 1 98.69 98 LYS A N 1
ATOM 752 C CA . LYS A 1 98 ? -7.426 -1.487 8.023 1 98.69 98 LYS A CA 1
ATOM 753 C C . LYS A 1 98 ? -6.016 -1.388 7.457 1 98.69 98 LYS A C 1
ATOM 755 O O . LYS A 1 98 ? -5.148 -2.197 7.789 1 98.69 98 LYS A O 1
ATOM 760 N N . ILE A 1 99 ? -5.82 -0.503 6.59 1 98.44 99 ILE A N 1
ATOM 761 C CA . ILE A 1 99 ? -4.516 -0.096 6.078 1 98.44 99 ILE A CA 1
ATOM 762 C C . ILE A 1 99 ? -4.203 1.326 6.535 1 98.44 99 ILE A C 1
ATOM 764 O O . ILE A 1 99 ? -5.074 2.199 6.512 1 98.44 99 ILE A O 1
ATOM 768 N N . SER A 1 100 ? -3.006 1.527 6.938 1 98.56 100 SER A N 1
ATOM 769 C CA . SER A 1 100 ? -2.576 2.865 7.328 1 98.56 100 SER A CA 1
ATOM 770 C C . SER A 1 100 ? -1.396 3.334 6.484 1 98.56 100 SER A C 1
ATOM 772 O O . SER A 1 100 ? -0.463 2.568 6.23 1 98.56 100 SER A O 1
ATOM 774 N N . VAL A 1 101 ? -1.427 4.539 6.047 1 98.75 101 VAL A N 1
ATOM 775 C CA . VAL A 1 101 ? -0.345 5.16 5.293 1 98.75 101 VAL A CA 1
ATOM 776 C C . VAL A 1 101 ? 0.048 6.484 5.945 1 98.75 101 VAL A C 1
ATOM 778 O O . VAL A 1 101 ? -0.759 7.414 6.016 1 98.75 101 VAL A O 1
ATOM 781 N N . LYS A 1 102 ? 1.257 6.621 6.414 1 98.75 102 LYS A N 1
ATOM 782 C CA . LYS A 1 102 ? 1.767 7.891 6.926 1 98.75 102 LYS A CA 1
ATOM 783 C C . LYS A 1 102 ? 2.121 8.844 5.789 1 98.75 102 LYS A C 1
ATOM 785 O O . LYS A 1 102 ? 2.697 8.422 4.781 1 98.75 102 LYS A O 1
ATOM 790 N N . ILE A 1 103 ? 1.769 10.008 5.957 1 98.81 103 ILE A N 1
ATOM 791 C CA . ILE A 1 103 ? 2.049 11.047 4.977 1 98.81 103 ILE A CA 1
ATOM 792 C C . ILE A 1 103 ? 3.398 11.695 5.281 1 98.81 103 ILE A C 1
ATOM 794 O O . ILE A 1 103 ? 3.682 12.047 6.43 1 98.81 103 ILE A O 1
ATOM 798 N N . PRO A 1 104 ? 4.25 11.867 4.297 1 98.25 104 PRO A N 1
ATOM 799 C CA . PRO A 1 104 ? 5.559 12.477 4.547 1 98.25 104 PRO A CA 1
ATOM 800 C C . PRO A 1 104 ? 5.453 13.906 5.082 1 98.25 104 PRO A C 1
ATOM 802 O O . PRO A 1 104 ? 4.559 14.656 4.68 1 98.25 104 PRO A O 1
ATOM 805 N N . LYS A 1 105 ? 6.414 14.273 5.844 1 97.44 105 LYS A N 1
ATOM 806 C CA . LYS A 1 105 ? 6.398 15.562 6.535 1 97.44 105 LYS A CA 1
ATOM 807 C C . LYS A 1 105 ? 6.473 16.719 5.547 1 97.44 105 LYS A C 1
ATOM 809 O O . LYS A 1 105 ? 5.949 17.797 5.812 1 97.44 105 LYS A O 1
ATOM 814 N N . ASN A 1 106 ? 7.066 16.5 4.445 1 97 106 ASN A N 1
ATOM 815 C CA . ASN A 1 106 ? 7.227 17.594 3.488 1 97 106 ASN A CA 1
ATOM 816 C C . ASN A 1 106 ? 5.902 17.953 2.818 1 97 106 ASN A C 1
ATOM 818 O O . ASN A 1 106 ? 5.832 18.906 2.043 1 97 106 ASN A O 1
ATOM 822 N N . PHE A 1 107 ? 4.91 17.266 3.109 1 98.25 107 PHE A N 1
ATOM 823 C CA . PHE A 1 107 ? 3.584 17.594 2.604 1 98.25 107 PHE A CA 1
ATOM 824 C C . PHE A 1 107 ? 2.771 18.344 3.654 1 98.25 107 PHE A C 1
ATOM 826 O O . PHE A 1 107 ? 1.611 18.688 3.424 1 98.25 107 PHE A O 1
ATOM 833 N N . VAL A 1 108 ? 3.316 18.547 4.789 1 98.62 108 VAL A N 1
ATOM 834 C CA . VAL A 1 108 ? 2.705 19.375 5.828 1 98.62 108 VAL A CA 1
ATOM 835 C C . VAL A 1 108 ? 3.018 20.844 5.578 1 98.62 108 VAL A C 1
ATOM 837 O O . VAL A 1 108 ? 4.156 21.203 5.262 1 98.62 108 VAL A O 1
ATOM 840 N N . THR A 1 109 ? 1.979 21.656 5.652 1 98.5 109 THR A N 1
ATOM 841 C CA . THR A 1 109 ? 2.09 23.094 5.371 1 98.5 109 THR A CA 1
ATOM 842 C C . THR A 1 109 ? 1.847 23.906 6.637 1 98.5 109 THR A C 1
ATOM 844 O O . THR A 1 109 ? 0.935 23.609 7.41 1 98.5 109 THR A O 1
ATOM 847 N N . GLU A 1 110 ? 2.639 24.891 6.844 1 97.62 110 GLU A N 1
ATOM 848 C CA . GLU A 1 110 ? 2.326 25.859 7.895 1 97.62 110 GLU A CA 1
ATOM 849 C C . GLU A 1 110 ? 1.109 26.703 7.527 1 97.62 110 GLU A C 1
ATOM 851 O O . GLU A 1 110 ? 1 27.188 6.398 1 97.62 110 GLU A O 1
ATOM 856 N N . GLY A 1 111 ? 0.187 26.844 8.469 1 97.81 111 GLY A N 1
ATOM 857 C CA . GLY A 1 111 ? -1.049 27.578 8.219 1 97.81 111 GLY A CA 1
ATOM 858 C C . GLY A 1 111 ? -2.266 26.672 8.133 1 97.81 111 GLY A C 1
ATOM 859 O O . GLY A 1 111 ? -2.143 25.453 8.211 1 97.81 111 GLY A O 1
ATOM 860 N N . GLU A 1 112 ? -3.414 27.234 7.957 1 97 112 GLU A N 1
ATOM 861 C CA . GLU A 1 112 ? -4.688 26.531 8.039 1 97 112 GLU A CA 1
ATOM 862 C C . GLU A 1 112 ? -5 25.812 6.723 1 97 112 GLU A C 1
ATOM 864 O O . GLU A 1 112 ? -5.816 24.891 6.695 1 97 112 GLU A O 1
ATOM 869 N N . THR A 1 113 ? -4.375 26.297 5.637 1 97.94 113 THR A N 1
ATOM 870 C CA . THR A 1 113 ? -4.707 25.766 4.316 1 97.94 113 THR A CA 1
ATOM 871 C C . THR A 1 113 ? -3.521 25.016 3.721 1 97.94 113 THR A C 1
ATOM 873 O O . THR A 1 113 ? -2.451 25.594 3.518 1 97.94 113 THR A O 1
ATOM 876 N N . PRO A 1 114 ? -3.74 23.781 3.453 1 98.62 114 PRO A N 1
ATOM 877 C CA . PRO A 1 114 ? -2.635 23.047 2.84 1 98.62 114 PRO A CA 1
ATOM 878 C C . PRO A 1 114 ? -2.193 23.641 1.507 1 98.62 114 PRO A C 1
ATOM 880 O O . PRO A 1 114 ? -3.033 24.016 0.685 1 98.62 114 PRO A O 1
ATOM 883 N N . ALA A 1 115 ? -0.877 23.688 1.312 1 98.19 115 ALA A N 1
ATOM 884 C CA . ALA A 1 115 ? -0.315 24.203 0.065 1 98.19 115 ALA A CA 1
ATOM 885 C C . ALA A 1 115 ? -0.03 23.078 -0.916 1 98.19 115 ALA A C 1
ATOM 887 O O . ALA A 1 115 ? 0.175 23.312 -2.107 1 98.19 115 ALA A O 1
ATOM 888 N N . LYS A 1 116 ? 0.127 21.844 -0.439 1 97.56 116 LYS A N 1
ATOM 889 C CA . LYS A 1 116 ? 0.393 20.641 -1.229 1 97.56 116 LYS A CA 1
ATOM 890 C C . LYS A 1 116 ? -0.592 19.531 -0.886 1 97.56 116 LYS A C 1
ATOM 892 O O . LYS A 1 116 ? -1.141 19.5 0.218 1 97.56 116 LYS A O 1
ATOM 897 N N . VAL A 1 117 ? -0.858 18.734 -1.84 1 98.69 117 VAL A N 1
ATOM 898 C CA . VAL A 1 117 ? -1.706 17.562 -1.643 1 98.69 117 VAL A CA 1
ATOM 899 C C . VAL A 1 117 ? -0.89 16.281 -1.859 1 98.69 117 VAL A C 1
ATOM 901 O O . VAL A 1 117 ? -0.202 16.141 -2.873 1 98.69 117 VAL A O 1
ATOM 904 N N . PHE A 1 118 ? -0.808 15.406 -0.878 1 98.88 118 PHE A N 1
ATOM 905 C CA . PHE A 1 118 ? -0.176 14.102 -1.059 1 98.88 118 PHE A CA 1
ATOM 906 C C . PHE A 1 118 ? -1.149 13.109 -1.686 1 98.88 118 PHE A C 1
ATOM 908 O O . PHE A 1 118 ? -2.225 12.859 -1.139 1 98.88 118 PHE A O 1
ATOM 915 N N . ASP A 1 119 ? -0.82 12.547 -2.809 1 98.94 119 ASP A N 1
ATOM 916 C CA . ASP A 1 119 ? -1.602 11.492 -3.451 1 98.94 119 ASP A CA 1
ATOM 917 C C . ASP A 1 119 ? -1.029 10.117 -3.133 1 98.94 119 ASP A C 1
ATOM 919 O O . ASP A 1 119 ? 0.091 9.797 -3.533 1 98.94 119 ASP A O 1
ATOM 923 N N . ILE A 1 120 ? -1.83 9.352 -2.404 1 98.75 120 ILE A N 1
ATOM 924 C CA . ILE A 1 120 ? -1.327 8.031 -2.021 1 98.75 120 ILE A CA 1
ATOM 925 C C . ILE A 1 120 ? -1.256 7.133 -3.252 1 98.75 120 ILE A C 1
ATOM 927 O O . ILE A 1 120 ? -0.622 6.074 -3.219 1 98.75 120 ILE A O 1
ATOM 931 N N . GLY A 1 121 ? -1.84 7.516 -4.332 1 98.56 121 GLY A N 1
ATOM 932 C CA . GLY A 1 121 ? -1.94 6.703 -5.535 1 98.56 121 GLY A CA 1
ATOM 933 C C . GLY A 1 121 ? -3.24 5.926 -5.621 1 98.56 121 GLY A C 1
ATOM 934 O O . GLY A 1 121 ? -4.301 6.434 -5.25 1 98.56 121 GLY A O 1
ATOM 935 N N . GLU A 1 122 ? -3.191 4.793 -6.277 1 98.75 122 GLU A N 1
ATOM 936 C CA . GLU A 1 122 ? -4.305 3.857 -6.414 1 98.75 122 GLU A CA 1
ATOM 937 C C . GLU A 1 122 ? -4.004 2.537 -5.707 1 98.75 122 GLU A C 1
ATOM 939 O O . GLU A 1 122 ? -3.129 1.783 -6.137 1 98.75 122 GLU A O 1
ATOM 944 N N . LEU A 1 123 ? -4.707 2.262 -4.699 1 98.75 123 LEU A N 1
ATOM 945 C CA . LEU A 1 123 ? -4.5 1.02 -3.963 1 98.75 123 LEU A CA 1
ATOM 946 C C . LEU A 1 123 ? -5.57 -0.007 -4.324 1 98.75 123 LEU A C 1
ATOM 948 O O . LEU A 1 123 ? -6.766 0.261 -4.184 1 98.75 123 LEU A O 1
ATOM 952 N N . ASN A 1 124 ? -5.16 -1.158 -4.809 1 98.88 124 ASN A N 1
ATOM 953 C CA . ASN A 1 124 ? -6.066 -2.295 -4.93 1 98.88 124 ASN A CA 1
ATOM 954 C C . ASN A 1 124 ? -6.219 -3.035 -3.604 1 98.88 124 ASN A C 1
ATOM 956 O O . ASN A 1 124 ? -5.328 -3.787 -3.201 1 98.88 124 ASN A O 1
ATOM 960 N N . LEU A 1 125 ? -7.383 -2.902 -3.045 1 98.88 125 LEU A N 1
ATOM 961 C CA . LEU A 1 125 ? -7.637 -3.35 -1.681 1 98.88 125 LEU A CA 1
ATOM 962 C C . LEU A 1 125 ? -7.773 -4.867 -1.623 1 98.88 125 LEU A C 1
ATOM 964 O O . LEU A 1 125 ? -7.828 -5.449 -0.538 1 98.88 125 LEU A O 1
ATOM 968 N N . ALA A 1 126 ? -7.84 -5.469 -2.814 1 98.75 126 ALA A N 1
ATOM 969 C CA . ALA A 1 126 ? -7.93 -6.926 -2.832 1 98.75 126 ALA A CA 1
ATOM 970 C C . ALA A 1 126 ? -6.625 -7.562 -2.363 1 98.75 126 ALA A C 1
ATOM 972 O O . ALA A 1 126 ? -6.609 -8.719 -1.927 1 98.75 126 ALA A O 1
ATOM 973 N N . GLY A 1 127 ? -5.508 -6.785 -2.598 1 98.38 127 GLY A N 1
ATOM 974 C CA . GLY A 1 127 ? -4.25 -7.238 -2.023 1 98.38 127 GLY A CA 1
ATOM 975 C C . GLY A 1 127 ? -4.191 -7.074 -0.517 1 98.38 127 GLY A C 1
ATOM 976 O O . GLY A 1 127 ? -4.93 -6.27 0.055 1 98.38 127 GLY A O 1
ATOM 977 N N . THR A 1 128 ? -3.303 -7.898 0.086 1 98.12 128 THR A N 1
ATOM 978 C CA . THR A 1 128 ? -3.078 -7.738 1.519 1 98.12 128 THR A CA 1
ATOM 979 C C . THR A 1 128 ? -1.701 -7.141 1.787 1 98.12 128 THR A C 1
ATOM 981 O O . THR A 1 128 ? -0.68 -7.797 1.569 1 98.12 128 THR A O 1
ATOM 984 N N . PHE A 1 129 ? -1.709 -5.941 2.283 1 97.56 129 PHE A N 1
ATOM 985 C CA . PHE A 1 129 ? -0.465 -5.242 2.576 1 97.56 129 PHE A CA 1
ATOM 986 C C . PHE A 1 129 ? 0.134 -5.727 3.891 1 97.56 129 PHE A C 1
ATOM 988 O O . PHE A 1 129 ? -0.594 -5.992 4.848 1 97.56 129 PHE A O 1
ATOM 995 N N . SER A 1 130 ? 1.429 -5.797 3.932 1 95.75 130 SER A N 1
ATOM 996 C CA . SER A 1 130 ? 2.072 -6.055 5.215 1 95.75 130 SER A CA 1
ATOM 997 C C . SER A 1 130 ? 1.626 -5.051 6.273 1 95.75 130 SER A C 1
ATOM 999 O O . SER A 1 130 ? 1.529 -3.854 5.996 1 95.75 130 SER A O 1
ATOM 1001 N N . GLY A 1 131 ? 1.274 -5.516 7.469 1 96.44 131 GLY A N 1
ATOM 1002 C CA . GLY A 1 131 ? 0.871 -4.641 8.562 1 96.44 131 GLY A CA 1
ATOM 1003 C C . GLY A 1 131 ? -0.615 -4.332 8.562 1 96.44 131 GLY A C 1
ATOM 1004 O O . GLY A 1 131 ? -1.114 -3.654 9.461 1 96.44 131 GLY A O 1
ATOM 1005 N N . GLU A 1 132 ? -1.286 -4.793 7.5 1 97.38 132 GLU A N 1
ATOM 1006 C CA . GLU A 1 132 ? -2.74 -4.68 7.523 1 97.38 132 GLU A CA 1
ATOM 1007 C C . GLU A 1 132 ? -3.332 -5.391 8.734 1 97.38 132 GLU A C 1
ATOM 1009 O O . GLU A 1 132 ? -2.891 -6.484 9.102 1 97.38 132 GLU A O 1
ATOM 1014 N N . SER A 1 133 ? -4.336 -4.754 9.344 1 97 133 SER A N 1
ATOM 1015 C CA . SER A 1 133 ? -4.977 -5.293 10.539 1 97 133 SER A CA 1
ATOM 1016 C C . SER A 1 133 ? -6.496 -5.203 10.438 1 97 133 SER A C 1
ATOM 1018 O O . SER A 1 133 ? -7.031 -4.762 9.414 1 97 133 SER A O 1
ATOM 1020 N N . THR A 1 134 ? -7.121 -5.785 11.461 1 97.5 134 THR A N 1
ATOM 1021 C CA . THR A 1 134 ? -8.57 -5.633 11.57 1 97.5 134 THR A CA 1
ATOM 1022 C C . THR A 1 134 ? -8.922 -4.594 12.625 1 97.5 134 THR A C 1
ATOM 1024 O O . THR A 1 134 ? -8.234 -4.473 13.641 1 97.5 134 THR A O 1
ATOM 1027 N N . ASP A 1 135 ? -9.93 -3.896 12.398 1 97.56 135 ASP A N 1
ATOM 1028 C CA . ASP A 1 135 ? -10.406 -2.848 13.297 1 97.56 135 ASP A CA 1
ATOM 1029 C C . ASP A 1 135 ? -11.93 -2.908 13.445 1 97.56 135 ASP A C 1
ATOM 1031 O O . ASP A 1 135 ? -12.664 -2.668 12.484 1 97.56 135 ASP A O 1
ATOM 1035 N N . CYS A 1 136 ? -12.367 -3.164 14.742 1 97.19 136 CYS A N 1
ATOM 1036 C CA . CYS A 1 136 ? -13.789 -3.332 14.992 1 97.19 136 CYS A CA 1
ATOM 1037 C C . CYS A 1 136 ? -14.398 -2.062 15.586 1 97.19 136 CYS A C 1
ATOM 1039 O O . CYS A 1 136 ? -15.594 -2.018 15.875 1 97.19 136 CYS A O 1
ATOM 1041 N N . LEU A 1 137 ? -13.586 -1.099 15.805 1 89.75 137 LEU A N 1
ATOM 1042 C CA . LEU A 1 137 ? -14.031 0.101 16.5 1 89.75 137 LEU A CA 1
ATOM 1043 C C . LEU A 1 137 ? -14.281 1.239 15.523 1 89.75 137 LEU A C 1
ATOM 1045 O O . LEU A 1 137 ? -14.914 2.24 15.875 1 89.75 137 LEU A O 1
ATOM 1049 N N . ASN A 1 138 ? -13.453 1.227 14.523 1 78.06 138 ASN A N 1
ATOM 1050 C CA . ASN A 1 138 ? -13.469 2.328 13.57 1 78.06 138 ASN A CA 1
ATOM 1051 C C . ASN A 1 138 ? -14.805 3.066 13.578 1 78.06 138 ASN A C 1
ATOM 1053 O O . ASN A 1 138 ? -15.867 2.439 13.586 1 78.06 138 ASN A O 1
ATOM 1057 N N . MET B 1 1 ? 29.781 -74.125 -19.406 1 38.72 1 MET B N 1
ATOM 1058 C CA . MET B 1 1 ? 29.812 -72.688 -19.438 1 38.72 1 MET B CA 1
ATOM 1059 C C . MET B 1 1 ? 28.484 -72.062 -19 1 38.72 1 MET B C 1
ATOM 1061 O O . MET B 1 1 ? 27.562 -71.938 -19.828 1 38.72 1 MET B O 1
ATOM 1065 N N . LYS B 1 2 ? 27.859 -72.5 -17.906 1 56.22 2 LYS B N 1
ATOM 1066 C CA . LYS B 1 2 ? 26.531 -72 -17.547 1 56.22 2 LYS B CA 1
ATOM 1067 C C . LYS B 1 2 ? 26.547 -70.5 -17.375 1 56.22 2 LYS B C 1
ATOM 1069 O O . LYS B 1 2 ? 27.359 -69.938 -16.609 1 56.22 2 LYS B O 1
ATOM 1074 N N . LEU B 1 3 ? 26.094 -69.75 -18.391 1 49.12 3 LEU B N 1
ATOM 1075 C CA . LEU B 1 3 ? 25.922 -68.312 -18.484 1 49.12 3 LEU B CA 1
ATOM 1076 C C . LEU B 1 3 ? 25.016 -67.75 -17.359 1 49.12 3 LEU B C 1
ATOM 1078 O O . LEU B 1 3 ? 23.859 -68.188 -17.266 1 49.12 3 LEU B O 1
ATOM 1082 N N . VAL B 1 4 ? 25.547 -67.375 -16.219 1 60.88 4 VAL B N 1
ATOM 1083 C CA . VAL B 1 4 ? 24.828 -66.75 -15.141 1 60.88 4 VAL B CA 1
ATOM 1084 C C . VAL B 1 4 ? 24.391 -65.312 -15.586 1 60.88 4 VAL B C 1
ATOM 1086 O O . VAL B 1 4 ? 25.219 -64.5 -15.891 1 60.88 4 VAL B O 1
ATOM 1089 N N . VAL B 1 5 ? 23.219 -65.188 -16.125 1 57.72 5 VAL B N 1
ATOM 1090 C CA . VAL B 1 5 ? 22.578 -63.875 -16.453 1 57.72 5 VAL B CA 1
ATOM 1091 C C . VAL B 1 5 ? 22.328 -63.094 -15.188 1 57.72 5 VAL B C 1
ATOM 1093 O O . VAL B 1 5 ? 21.547 -63.5 -14.328 1 57.72 5 VAL B O 1
ATOM 1096 N N . LEU B 1 6 ? 23.266 -62.344 -14.703 1 55.91 6 LEU B N 1
ATOM 1097 C CA . LEU B 1 6 ? 23.047 -61.406 -13.625 1 55.91 6 LEU B CA 1
ATOM 1098 C C . LEU B 1 6 ? 22.016 -60.344 -14.023 1 55.91 6 LEU B C 1
ATOM 1100 O O . LEU B 1 6 ? 22.25 -59.562 -14.938 1 55.91 6 LEU B O 1
ATOM 1104 N N . ILE B 1 7 ? 20.734 -60.594 -13.703 1 54.69 7 ILE B N 1
ATOM 1105 C CA . ILE B 1 7 ? 19.672 -59.594 -13.883 1 54.69 7 ILE B CA 1
ATOM 1106 C C . ILE B 1 7 ? 19.984 -58.344 -13.047 1 54.69 7 ILE B C 1
ATOM 1108 O O . ILE B 1 7 ? 20.047 -58.438 -11.82 1 54.69 7 ILE B O 1
ATOM 1112 N N . CYS B 1 8 ? 20.719 -57.344 -13.617 1 53.72 8 CYS B N 1
ATOM 1113 C CA . CYS B 1 8 ? 20.844 -56 -13.016 1 53.72 8 CYS B CA 1
ATOM 1114 C C . CYS B 1 8 ? 19.484 -55.375 -12.758 1 53.72 8 CYS B C 1
ATOM 1116 O O . CYS B 1 8 ? 18.766 -55.031 -13.703 1 53.72 8 CYS B O 1
ATOM 1118 N N . LEU B 1 9 ? 18.797 -55.688 -11.648 1 53.69 9 LEU B N 1
ATOM 1119 C CA . LEU B 1 9 ? 17.609 -54.969 -11.242 1 53.69 9 LEU B CA 1
ATOM 1120 C C . LEU B 1 9 ? 17.906 -53.469 -11.203 1 53.69 9 LEU B C 1
ATOM 1122 O O . LEU B 1 9 ? 18.625 -52.969 -10.32 1 53.69 9 LEU B O 1
ATOM 1126 N N . VAL B 1 10 ? 17.922 -52.812 -12.344 1 57.25 10 VAL B N 1
ATOM 1127 C CA . VAL B 1 10 ? 17.922 -51.375 -12.289 1 57.25 10 VAL B CA 1
ATOM 1128 C C . VAL B 1 10 ? 16.75 -50.875 -11.422 1 57.25 10 VAL B C 1
ATOM 1130 O O . VAL B 1 10 ? 15.594 -51.188 -11.703 1 57.25 10 VAL B O 1
ATOM 1133 N N . PRO B 1 11 ? 16.969 -50.594 -10.117 1 54.62 11 PRO B N 1
ATOM 1134 C CA . PRO B 1 11 ? 15.836 -49.969 -9.43 1 54.62 11 PRO B CA 1
ATOM 1135 C C . PRO B 1 11 ? 15.195 -48.844 -10.234 1 54.62 11 PRO B C 1
ATOM 1137 O O . PRO B 1 11 ? 15.883 -47.938 -10.672 1 54.62 11 PRO B O 1
ATOM 1140 N N . ALA B 1 12 ? 14.156 -49.188 -10.984 1 51.09 12 ALA B N 1
ATOM 1141 C CA . ALA B 1 12 ? 13.383 -48.031 -11.5 1 51.09 12 ALA B CA 1
ATOM 1142 C C . ALA B 1 12 ? 13.156 -47 -10.414 1 51.09 12 ALA B C 1
ATOM 1144 O O . ALA B 1 12 ? 12.523 -47.281 -9.391 1 51.09 12 ALA B O 1
ATOM 1145 N N . VAL B 1 13 ? 14.125 -46.125 -10.062 1 51.09 13 VAL B N 1
ATOM 1146 C CA . VAL B 1 13 ? 13.703 -44.938 -9.32 1 51.09 13 VAL B CA 1
ATOM 1147 C C . VAL B 1 13 ? 12.32 -44.5 -9.789 1 51.09 13 VAL B C 1
ATOM 1149 O O . VAL B 1 13 ? 12.148 -44.062 -10.93 1 51.09 13 VAL B O 1
ATOM 1152 N N . SER B 1 14 ? 11.289 -45.219 -9.406 1 47.34 14 SER B N 1
ATOM 1153 C CA . SER B 1 14 ? 9.953 -44.656 -9.602 1 47.34 14 SER B CA 1
ATOM 1154 C C . SER B 1 14 ? 9.945 -43.156 -9.438 1 47.34 14 SER B C 1
ATOM 1156 O O . SER B 1 14 ? 10.492 -42.625 -8.469 1 47.34 14 SER B O 1
ATOM 1158 N N . ALA B 1 15 ? 9.984 -42.406 -10.539 1 49.41 15 ALA B N 1
ATOM 1159 C CA . ALA B 1 15 ? 9.648 -40.969 -10.43 1 49.41 15 ALA B CA 1
ATOM 1160 C C . ALA B 1 15 ? 8.609 -40.75 -9.344 1 49.41 15 ALA B C 1
ATOM 1162 O O . ALA B 1 15 ? 7.484 -41.25 -9.43 1 49.41 15 ALA B O 1
ATOM 1163 N N . ILE B 1 16 ? 8.914 -40.781 -8.133 1 51.22 16 ILE B N 1
ATOM 1164 C CA . ILE B 1 16 ? 7.949 -40.219 -7.191 1 51.22 16 ILE B CA 1
ATOM 1165 C C . ILE B 1 16 ? 7.176 -39.094 -7.859 1 51.22 16 ILE B C 1
ATOM 1167 O O . ILE B 1 16 ? 7.762 -38.094 -8.297 1 51.22 16 ILE B O 1
ATOM 1171 N N . PRO B 1 17 ? 5.992 -39.344 -8.43 1 52.19 17 PRO B N 1
ATOM 1172 C CA . PRO B 1 17 ? 5.207 -38.281 -9.078 1 52.19 17 PRO B CA 1
ATOM 1173 C C . PRO B 1 17 ? 5.254 -36.969 -8.32 1 52.19 17 PRO B C 1
ATOM 1175 O O . PRO B 1 17 ? 5.41 -36.969 -7.094 1 52.19 17 PRO B O 1
ATOM 1178 N N . PHE B 1 18 ? 5.969 -35.938 -8.75 1 60.16 18 PHE B N 1
ATOM 1179 C CA . PHE B 1 18 ? 5.777 -34.594 -8.219 1 60.16 18 PHE B CA 1
ATOM 1180 C C . PHE B 1 18 ? 4.34 -34.406 -7.758 1 60.16 18 PHE B C 1
ATOM 1182 O O . PHE B 1 18 ? 3.414 -34.406 -8.57 1 60.16 18 PHE B O 1
ATOM 1189 N N . ILE B 1 19 ? 3.953 -34.812 -6.551 1 75.75 19 ILE B N 1
ATOM 1190 C CA . ILE B 1 19 ? 2.635 -34.75 -5.926 1 75.75 19 ILE B CA 1
ATOM 1191 C C . ILE B 1 19 ? 2.201 -33.312 -5.773 1 75.75 19 ILE B C 1
ATOM 1193 O O . ILE B 1 19 ? 2.92 -32.5 -5.184 1 75.75 19 ILE B O 1
ATOM 1197 N N . GLY B 1 20 ? 1.261 -32.781 -6.68 1 89.75 20 GLY B N 1
ATOM 1198 C CA . GLY B 1 20 ? 0.533 -31.531 -6.746 1 89.75 20 GLY B CA 1
ATOM 1199 C C . GLY B 1 20 ? 0.302 -31.062 -8.164 1 89.75 20 GLY B C 1
ATOM 1200 O O . GLY B 1 20 ? 0.383 -31.844 -9.117 1 89.75 20 GLY B O 1
ATOM 1201 N N . SER B 1 21 ? -0.22 -29.906 -8.344 1 95.94 21 SER B N 1
ATOM 1202 C CA . SER B 1 21 ? -0.509 -29.312 -9.648 1 95.94 21 SER B CA 1
ATOM 1203 C C . SER B 1 21 ? 0.307 -28.047 -9.867 1 95.94 21 SER B C 1
ATOM 1205 O O . SER B 1 21 ? 0.664 -27.359 -8.906 1 95.94 21 SER B O 1
ATOM 1207 N N . VAL B 1 22 ? 0.689 -27.781 -11.156 1 97.94 22 VAL B N 1
ATOM 1208 C CA . VAL B 1 22 ? 1.353 -26.531 -11.516 1 97.94 22 VAL B CA 1
ATOM 1209 C C . VAL B 1 22 ? 0.369 -25.359 -11.391 1 97.94 22 VAL B C 1
ATOM 1211 O O . VAL B 1 22 ? -0.762 -25.453 -11.875 1 97.94 22 VAL B O 1
ATOM 1214 N N . GLN B 1 23 ? 0.744 -24.344 -10.695 1 98.56 23 GLN B N 1
ATOM 1215 C CA . GLN B 1 23 ? -0.038 -23.125 -10.508 1 98.56 23 GLN B CA 1
ATOM 1216 C C . GLN B 1 23 ? 0.781 -21.891 -10.859 1 98.56 23 GLN B C 1
ATOM 1218 O O . GLN B 1 23 ? 1.987 -21.844 -10.609 1 98.56 23 GLN B O 1
ATOM 1223 N N . SER B 1 24 ? 0.16 -20.891 -11.461 1 98.81 24 SER B N 1
ATOM 1224 C CA . SER B 1 24 ? 0.861 -19.688 -11.922 1 98.81 24 SER B CA 1
ATOM 1225 C C . SER B 1 24 ? 0.156 -18.422 -11.453 1 98.81 24 SER B C 1
ATOM 1227 O O . SER B 1 24 ? -1.022 -18.453 -11.094 1 98.81 24 SER B O 1
ATOM 1229 N N . VAL B 1 25 ? 0.905 -17.391 -11.398 1 98.88 25 VAL B N 1
ATOM 1230 C CA . VAL B 1 25 ? 0.413 -16.078 -10.977 1 98.88 25 VAL B CA 1
ATOM 1231 C C . VAL B 1 25 ? 1.113 -14.984 -11.781 1 98.88 25 VAL B C 1
ATOM 1233 O O . VAL B 1 25 ? 2.281 -15.125 -12.148 1 98.88 25 VAL B O 1
ATOM 1236 N N . ALA B 1 26 ? 0.408 -13.875 -12.102 1 98.94 26 ALA B N 1
ATOM 1237 C CA . ALA B 1 26 ? 0.951 -12.672 -12.727 1 98.94 26 ALA B CA 1
ATOM 1238 C C . ALA B 1 26 ? 0.525 -11.414 -11.969 1 98.94 26 ALA B C 1
ATOM 1240 O O . ALA B 1 26 ? -0.597 -11.344 -11.461 1 98.94 26 ALA B O 1
ATOM 1241 N N . VAL B 1 27 ? 1.396 -10.516 -11.891 1 98.94 27 VAL B N 1
ATOM 1242 C CA . VAL B 1 27 ? 1.142 -9.289 -11.141 1 98.94 27 VAL B CA 1
ATOM 1243 C C . VAL B 1 27 ? 1.771 -8.102 -11.867 1 98.94 27 VAL B C 1
ATOM 1245 O O . VAL B 1 27 ? 2.834 -8.227 -12.477 1 98.94 27 VAL B O 1
ATOM 1248 N N . THR B 1 28 ? 1.142 -6.973 -11.836 1 98.94 28 THR B N 1
ATOM 1249 C CA . THR B 1 28 ? 1.655 -5.703 -12.336 1 98.94 28 THR B CA 1
ATOM 1250 C C . THR B 1 28 ? 1.444 -4.594 -11.312 1 98.94 28 THR B C 1
ATOM 1252 O O . THR B 1 28 ? 0.762 -4.793 -10.305 1 98.94 28 THR B O 1
ATOM 1255 N N . GLY B 1 29 ? 2.031 -3.527 -11.547 1 98.88 29 GLY B N 1
ATOM 1256 C CA . GLY B 1 29 ? 1.835 -2.332 -10.742 1 98.88 29 GLY B CA 1
ATOM 1257 C C . GLY B 1 29 ? 2.645 -1.146 -11.234 1 98.88 29 GLY B C 1
ATOM 1258 O O . GLY B 1 29 ? 3.473 -1.283 -12.133 1 98.88 29 GLY B O 1
ATOM 1259 N N . HIS B 1 30 ? 2.332 0.006 -10.711 1 98.94 30 HIS B N 1
ATOM 1260 C CA . HIS B 1 30 ? 3.066 1.25 -10.906 1 98.94 30 HIS B CA 1
ATOM 1261 C C . HIS B 1 30 ? 3.576 1.808 -9.586 1 98.94 30 HIS B C 1
ATOM 1263 O O . HIS B 1 30 ? 2.848 1.821 -8.594 1 98.94 30 HIS B O 1
ATOM 1269 N N . LEU B 1 31 ? 4.773 2.197 -9.609 1 98.94 31 LEU B N 1
ATOM 1270 C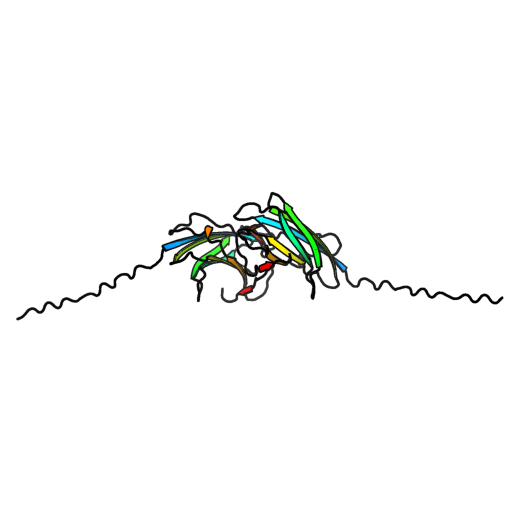 CA . LEU B 1 31 ? 5.379 2.783 -8.422 1 98.94 31 LEU B CA 1
ATOM 1271 C C . LEU B 1 31 ? 5.781 4.23 -8.672 1 98.94 31 LEU B C 1
ATOM 1273 O O . LEU B 1 31 ? 6.305 4.559 -9.734 1 98.94 31 LEU B O 1
ATOM 1277 N N . THR B 1 32 ? 5.461 5.086 -7.762 1 98.88 32 THR B N 1
ATOM 1278 C CA . THR B 1 32 ? 5.891 6.477 -7.809 1 98.88 32 THR B CA 1
ATOM 1279 C C . THR B 1 32 ? 6.637 6.855 -6.535 1 98.88 32 THR B C 1
ATOM 1281 O O . THR B 1 32 ? 6.512 6.18 -5.512 1 98.88 32 THR B O 1
ATOM 1284 N N . CYS B 1 33 ? 7.457 7.805 -6.598 1 98.62 33 CYS B N 1
ATOM 1285 C CA . CYS B 1 33 ? 8.07 8.5 -5.473 1 98.62 33 CYS B CA 1
ATOM 1286 C C . CYS B 1 33 ? 7.785 9.992 -5.523 1 98.62 33 CYS B C 1
ATOM 1288 O O . CYS B 1 33 ? 8.242 10.688 -6.434 1 98.62 33 CYS B O 1
ATOM 1290 N N . ASN B 1 34 ? 6.977 10.445 -4.543 1 96.69 34 ASN B N 1
ATOM 1291 C CA . ASN B 1 34 ? 6.555 11.844 -4.508 1 96.69 34 ASN B CA 1
ATOM 1292 C C . ASN B 1 34 ? 5.801 12.234 -5.773 1 96.69 34 ASN B C 1
ATOM 1294 O O . ASN B 1 34 ? 6.035 13.305 -6.336 1 96.69 34 ASN B O 1
ATOM 1298 N N . GLY B 1 35 ? 5.031 11.258 -6.254 1 95.94 35 GLY B N 1
ATOM 1299 C CA . GLY B 1 35 ? 4.137 11.555 -7.363 1 95.94 35 GLY B CA 1
ATOM 1300 C C . GLY B 1 35 ? 4.789 11.375 -8.719 1 95.94 35 GLY B C 1
ATOM 1301 O O . GLY B 1 35 ? 4.133 11.523 -9.75 1 95.94 35 GLY B O 1
ATOM 1302 N N . LYS B 1 36 ? 6.066 11.141 -8.711 1 98.12 36 LYS B N 1
ATOM 1303 C CA . LYS B 1 36 ? 6.777 10.883 -9.961 1 98.12 36 LYS B CA 1
ATOM 1304 C C . LYS B 1 36 ? 7.074 9.398 -10.125 1 98.12 36 LYS B C 1
ATOM 1306 O O . LYS B 1 36 ? 7.277 8.688 -9.141 1 98.12 36 LYS B O 1
ATOM 1311 N N . PRO B 1 37 ? 7.16 8.961 -11.445 1 98.81 37 PRO B N 1
ATOM 1312 C CA . PRO B 1 37 ? 7.477 7.547 -11.641 1 98.81 37 PRO B CA 1
ATOM 1313 C C . PRO B 1 37 ? 8.773 7.129 -10.953 1 98.81 37 PRO B C 1
ATOM 1315 O O . PRO B 1 37 ? 9.797 7.809 -11.086 1 98.81 37 PRO B O 1
ATOM 1318 N N . ALA B 1 38 ? 8.711 6.121 -10.203 1 98.88 38 ALA B N 1
ATOM 1319 C CA . ALA B 1 38 ? 9.898 5.562 -9.562 1 98.88 38 ALA B CA 1
ATOM 1320 C C . ALA B 1 38 ? 10.562 4.516 -10.445 1 98.88 38 ALA B C 1
ATOM 1322 O O . ALA B 1 38 ? 10.125 3.363 -10.492 1 98.88 38 ALA B O 1
ATOM 1323 N N . GLU B 1 39 ? 11.562 4.836 -11.125 1 98.69 39 GLU B N 1
ATOM 1324 C CA . GLU B 1 39 ? 12.281 3.959 -12.039 1 98.69 39 GLU B CA 1
ATOM 1325 C C . GLU B 1 39 ? 13.312 3.113 -11.297 1 98.69 39 GLU B C 1
ATOM 1327 O O . GLU B 1 39 ? 13.867 3.549 -10.281 1 98.69 39 GLU B O 1
ATOM 1332 N N . ASN B 1 40 ? 13.609 1.913 -11.773 1 98.62 40 ASN B N 1
ATOM 1333 C CA . ASN B 1 40 ? 14.664 1.027 -11.305 1 98.62 40 ASN B CA 1
ATOM 1334 C C . ASN B 1 40 ? 14.438 0.604 -9.852 1 98.62 40 ASN B C 1
ATOM 1336 O O . ASN B 1 40 ? 15.391 0.502 -9.078 1 98.62 40 ASN B O 1
ATOM 1340 N N . VAL B 1 41 ? 13.195 0.491 -9.477 1 98.94 41 VAL B N 1
ATOM 1341 C CA . VAL B 1 41 ? 12.844 -0.09 -8.18 1 98.94 41 VAL B CA 1
ATOM 1342 C C . VAL B 1 41 ? 12.828 -1.613 -8.289 1 98.94 41 VAL B C 1
ATOM 1344 O O . VAL B 1 41 ? 12.188 -2.174 -9.18 1 98.94 41 VAL B O 1
ATOM 1347 N N . LYS B 1 42 ? 13.539 -2.277 -7.383 1 98.88 42 LYS B N 1
ATOM 1348 C CA . LYS B 1 42 ? 13.578 -3.736 -7.371 1 98.88 42 LYS B CA 1
ATOM 1349 C C . LYS B 1 42 ? 12.281 -4.32 -6.828 1 98.88 42 LYS B C 1
ATOM 1351 O O . LYS B 1 42 ? 11.812 -3.92 -5.758 1 98.88 42 LYS B O 1
ATOM 1356 N N . VAL B 1 43 ? 11.703 -5.238 -7.566 1 98.94 43 VAL B N 1
ATOM 1357 C CA . VAL B 1 43 ? 10.484 -5.941 -7.184 1 98.94 43 VAL B CA 1
ATOM 1358 C C . VAL B 1 43 ? 10.688 -7.449 -7.336 1 98.94 43 VAL B C 1
ATOM 1360 O O . VAL B 1 43 ? 11.289 -7.906 -8.312 1 98.94 43 VAL B O 1
ATOM 1363 N N . LYS B 1 44 ? 10.266 -8.164 -6.352 1 98.94 44 LYS B N 1
ATOM 1364 C CA . LYS B 1 44 ? 10.391 -9.617 -6.375 1 98.94 44 LYS B CA 1
ATOM 1365 C C . LYS B 1 44 ? 9.047 -10.289 -6.105 1 98.94 44 LYS B C 1
ATOM 1367 O O . LYS B 1 44 ? 8.32 -9.883 -5.199 1 98.94 44 LYS B O 1
ATOM 1372 N N . LEU B 1 45 ? 8.773 -11.258 -6.93 1 98.94 45 LEU B N 1
ATOM 1373 C CA . LEU B 1 45 ? 7.609 -12.125 -6.75 1 98.94 45 LEU B CA 1
ATOM 1374 C C . LEU B 1 45 ? 8 -13.43 -6.066 1 98.94 45 LEU B C 1
ATOM 1376 O O . LEU B 1 45 ? 8.914 -14.125 -6.523 1 98.94 45 LEU B O 1
ATOM 1380 N N . TYR B 1 46 ? 7.309 -13.68 -4.961 1 98.81 46 TYR B N 1
ATOM 1381 C CA . TYR B 1 46 ? 7.602 -14.891 -4.199 1 98.81 46 TYR B CA 1
ATOM 1382 C C . TYR B 1 46 ? 6.363 -15.773 -4.078 1 98.81 46 TYR B C 1
ATOM 1384 O O . TYR B 1 46 ? 5.234 -15.281 -4.152 1 98.81 46 TYR B O 1
ATOM 1392 N N . GLU B 1 47 ? 6.629 -17 -3.939 1 98.69 47 GLU B N 1
ATOM 1393 C CA . GLU B 1 47 ? 5.684 -17.922 -3.311 1 98.69 47 GLU B CA 1
ATOM 1394 C C . GLU B 1 47 ? 6.031 -18.141 -1.842 1 98.69 47 GLU B C 1
ATOM 1396 O O . GLU B 1 47 ? 7.141 -18.578 -1.521 1 98.69 47 GLU B O 1
ATOM 1401 N N . LYS B 1 48 ? 5.078 -17.812 -1.005 1 97.94 48 LYS B N 1
ATOM 1402 C CA . LYS B 1 48 ? 5.312 -17.953 0.429 1 97.94 48 LYS B CA 1
ATOM 1403 C C . LYS B 1 48 ? 5.418 -19.422 0.819 1 97.94 48 LYS B C 1
ATOM 1405 O O . LYS B 1 48 ? 4.605 -20.25 0.393 1 97.94 48 LYS B O 1
ATOM 1410 N N . GLU B 1 49 ? 6.41 -19.734 1.569 1 95.69 49 GLU B N 1
ATOM 1411 C CA . GLU B 1 49 ? 6.633 -21.062 2.125 1 95.69 49 GLU B CA 1
ATOM 1412 C C . GLU B 1 49 ? 6.809 -21 3.639 1 95.69 49 GLU B C 1
ATOM 1414 O O . GLU B 1 49 ? 6.832 -19.922 4.227 1 95.69 49 GLU B O 1
ATOM 1419 N N . VAL B 1 50 ? 6.844 -22.203 4.234 1 91.38 50 VAL B N 1
ATOM 1420 C CA . VAL B 1 50 ? 6.945 -22.297 5.688 1 91.38 50 VAL B CA 1
ATOM 1421 C C . VAL B 1 50 ? 8.328 -21.844 6.145 1 91.38 50 VAL B C 1
ATOM 1423 O O . VAL B 1 50 ? 8.445 -21.078 7.113 1 91.38 50 VAL B O 1
ATOM 1426 N N . LEU B 1 51 ? 9.359 -22.188 5.477 1 90.94 51 LEU B N 1
ATOM 1427 C CA . LEU B 1 51 ? 10.711 -21.875 5.91 1 90.94 51 LEU B CA 1
ATOM 1428 C C . LEU B 1 51 ? 11.281 -20.703 5.109 1 90.94 51 LEU B C 1
ATOM 1430 O O . LEU B 1 51 ? 11.508 -19.625 5.652 1 90.94 51 LEU B O 1
ATOM 1434 N N . LEU B 1 52 ? 11.484 -20.953 3.811 1 93.38 52 LEU B N 1
ATOM 1435 C CA . LEU B 1 52 ? 12.062 -19.938 2.938 1 93.38 52 LEU B CA 1
ATOM 1436 C C . LEU B 1 52 ? 11.211 -19.734 1.693 1 93.38 52 LEU B C 1
ATOM 1438 O O . LEU B 1 52 ? 10.992 -20.672 0.925 1 93.38 52 LEU B O 1
ATOM 1442 N N . ASP B 1 53 ? 10.828 -18.484 1.555 1 96.69 53 ASP B N 1
ATOM 1443 C CA . ASP B 1 53 ? 10.016 -18.172 0.381 1 96.69 53 ASP B CA 1
ATOM 1444 C C . ASP B 1 53 ? 10.758 -18.531 -0.906 1 96.69 53 ASP B C 1
ATOM 1446 O O . ASP B 1 53 ? 11.969 -18.359 -1.004 1 96.69 53 ASP B O 1
ATOM 1450 N N . LYS B 1 54 ? 9.984 -19.047 -1.872 1 97.88 54 LYS B N 1
ATOM 1451 C CA . LYS B 1 54 ? 10.547 -19.359 -3.184 1 97.88 54 LYS B CA 1
ATOM 1452 C C . LYS B 1 54 ? 10.453 -18.156 -4.117 1 97.88 54 LYS B C 1
ATOM 1454 O O . LYS B 1 54 ? 9.359 -17.641 -4.367 1 97.88 54 LYS B O 1
ATOM 1459 N N . LEU B 1 55 ? 11.594 -17.734 -4.668 1 98.62 55 LEU B N 1
ATOM 1460 C CA . LEU B 1 55 ? 11.609 -16.656 -5.656 1 98.62 55 LEU B CA 1
ATOM 1461 C C . LEU B 1 55 ? 11.047 -17.141 -6.988 1 98.62 55 LEU B C 1
ATOM 1463 O O . LEU B 1 55 ? 11.523 -18.141 -7.543 1 98.62 55 LEU B O 1
ATOM 1467 N N . LEU B 1 56 ? 10.031 -16.453 -7.453 1 98.81 56 LEU B N 1
ATOM 1468 C CA . LEU B 1 56 ? 9.438 -16.8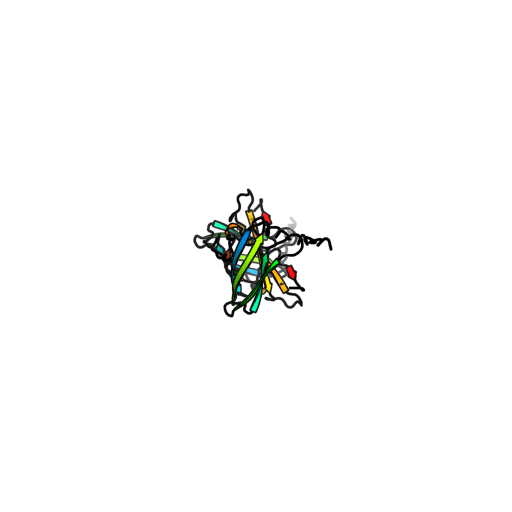12 -8.734 1 98.81 56 LEU B CA 1
ATOM 1469 C C . LEU B 1 56 ? 9.953 -15.906 -9.852 1 98.81 56 LEU B C 1
ATOM 1471 O O . LEU B 1 56 ? 10.086 -16.344 -10.992 1 98.81 56 LEU B O 1
ATOM 1475 N N . ASP B 1 57 ? 10.102 -14.656 -9.602 1 98.81 57 ASP B N 1
ATOM 1476 C CA . ASP B 1 57 ? 10.531 -13.664 -10.586 1 98.81 57 ASP B CA 1
ATOM 1477 C C . ASP B 1 57 ? 11.117 -12.43 -9.906 1 98.81 57 ASP B C 1
ATOM 1479 O O . ASP B 1 57 ? 10.836 -12.164 -8.734 1 98.81 57 ASP B O 1
ATOM 1483 N N . GLU B 1 58 ? 11.953 -11.742 -10.547 1 98.81 58 GLU B N 1
ATOM 1484 C CA . GLU B 1 58 ? 12.578 -10.5 -10.094 1 98.81 58 GLU B CA 1
ATOM 1485 C C . GLU B 1 58 ? 12.711 -9.5 -11.242 1 98.81 58 GLU B C 1
ATOM 1487 O O . GLU B 1 58 ? 13.203 -9.844 -12.32 1 98.81 58 GLU B O 1
ATOM 1492 N N . LYS B 1 59 ? 12.211 -8.305 -11.039 1 98.81 59 LYS B N 1
ATOM 1493 C CA . LYS B 1 59 ? 12.266 -7.25 -12.047 1 98.81 59 LYS B CA 1
ATOM 1494 C C . LYS B 1 59 ? 12.609 -5.906 -11.406 1 98.81 59 LYS B C 1
ATOM 1496 O O . LYS B 1 59 ? 12.664 -5.789 -10.18 1 98.81 59 LYS B O 1
ATOM 1501 N N . PHE B 1 60 ? 12.898 -4.977 -12.281 1 98.88 60 PHE B N 1
ATOM 1502 C CA . PHE B 1 60 ? 13 -3.564 -11.93 1 98.88 60 PHE B CA 1
ATOM 1503 C C . PHE B 1 60 ? 11.969 -2.742 -12.695 1 98.88 60 PHE B C 1
ATOM 1505 O O . PHE B 1 60 ? 11.664 -3.035 -13.852 1 98.88 60 PHE B O 1
ATOM 1512 N N . THR B 1 61 ? 11.422 -1.789 -12 1 98.94 61 THR B N 1
ATOM 1513 C CA . THR B 1 61 ? 10.469 -0.925 -12.68 1 98.94 61 THR B CA 1
ATOM 1514 C C . THR B 1 61 ? 11.133 -0.188 -13.844 1 98.94 61 THR B C 1
ATOM 1516 O O . THR B 1 61 ? 12.328 0.111 -13.789 1 98.94 61 THR B O 1
ATOM 1519 N N . ASP B 1 62 ? 10.32 0.097 -14.836 1 98.88 62 ASP B N 1
ATOM 1520 C CA . ASP B 1 62 ? 10.82 0.826 -16 1 98.88 62 ASP B CA 1
ATOM 1521 C C . ASP B 1 62 ? 10.727 2.334 -15.781 1 98.88 62 ASP B C 1
AT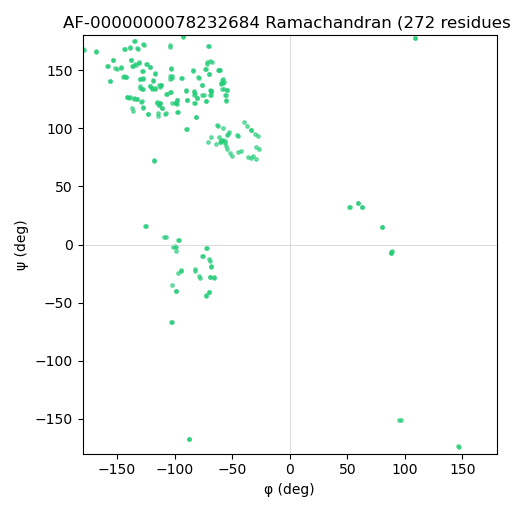OM 1523 O O . ASP B 1 62 ? 10.531 2.795 -14.656 1 98.88 62 ASP B O 1
ATOM 1527 N N . SER B 1 63 ? 10.906 3.162 -16.844 1 98.81 63 SER B N 1
ATOM 1528 C CA . SER B 1 63 ? 10.977 4.617 -16.75 1 98.81 63 SER B CA 1
ATOM 1529 C C . SER B 1 63 ? 9.633 5.215 -16.359 1 98.81 63 SER B C 1
ATOM 1531 O O . SER B 1 63 ? 9.562 6.379 -15.953 1 98.81 63 SER B O 1
ATOM 1533 N N . LYS B 1 64 ? 8.586 4.48 -16.531 1 98.75 64 LYS B N 1
ATOM 1534 C CA . LYS B 1 64 ? 7.254 4.953 -16.141 1 98.75 64 LYS B CA 1
ATOM 1535 C C . LYS B 1 64 ? 6.863 4.438 -14.766 1 98.75 64 LYS B C 1
ATOM 1537 O O . LYS B 1 64 ? 5.715 4.586 -14.344 1 98.75 64 LYS B O 1
ATOM 1542 N N . GLY B 1 65 ? 7.762 3.73 -14.078 1 98.94 65 GLY B N 1
ATOM 1543 C CA . GLY B 1 65 ? 7.484 3.154 -12.766 1 98.94 65 GLY B CA 1
ATOM 1544 C C . GLY B 1 65 ? 6.707 1.853 -12.844 1 98.94 65 GLY B C 1
ATOM 1545 O O . GLY B 1 65 ? 6.148 1.399 -11.844 1 98.94 65 GLY B O 1
ATOM 1546 N N . PHE B 1 66 ? 6.66 1.298 -13.992 1 98.94 66 PHE B N 1
ATOM 1547 C CA . PHE B 1 66 ? 5.832 0.122 -14.242 1 98.94 66 PHE B CA 1
ATOM 1548 C C . PHE B 1 66 ? 6.645 -1.156 -14.062 1 98.94 66 PHE B C 1
ATOM 1550 O O . PHE B 1 66 ? 7.824 -1.2 -14.422 1 98.94 66 PHE B O 1
ATOM 1557 N N . PHE B 1 67 ? 6.035 -2.232 -13.523 1 98.94 67 PHE B N 1
ATOM 1558 C CA . PHE B 1 67 ? 6.609 -3.572 -13.523 1 98.94 67 PHE B CA 1
ATOM 1559 C C . PHE B 1 67 ? 5.551 -4.613 -13.883 1 98.94 67 PHE B C 1
ATOM 1561 O O . PHE B 1 67 ? 4.359 -4.391 -13.664 1 98.94 67 PHE B O 1
ATOM 1568 N N . GLU B 1 68 ? 5.961 -5.707 -14.422 1 98.94 68 GLU B N 1
ATOM 1569 C CA . GLU B 1 68 ? 5.18 -6.91 -14.695 1 98.94 68 GLU B CA 1
ATOM 1570 C C . GLU B 1 68 ? 5.98 -8.172 -14.391 1 98.94 68 GLU B C 1
ATOM 1572 O O . GLU B 1 68 ? 7.105 -8.328 -14.875 1 98.94 68 GLU B O 1
ATOM 1577 N N . MET B 1 69 ? 5.395 -9 -13.586 1 98.94 69 MET B N 1
ATOM 1578 C CA . MET B 1 69 ? 6.062 -10.242 -13.203 1 98.94 69 MET B CA 1
ATOM 1579 C C . MET B 1 69 ? 5.105 -11.422 -13.289 1 98.94 69 MET B C 1
ATOM 1581 O O . MET B 1 69 ? 3.887 -11.25 -13.203 1 98.94 69 MET B O 1
ATOM 1585 N N . SER B 1 70 ? 5.641 -12.5 -13.461 1 98.88 70 SER B N 1
ATOM 1586 C CA . SER B 1 70 ? 4.883 -13.75 -13.414 1 98.88 70 SER B CA 1
ATOM 1587 C C . SER B 1 70 ? 5.77 -14.922 -13.016 1 98.88 70 SER B C 1
ATOM 1589 O O . SER B 1 70 ? 6.996 -14.828 -13.086 1 98.88 70 SER B O 1
ATOM 1591 N N . GLY B 1 71 ? 5.156 -15.93 -12.547 1 98.75 71 GLY B N 1
ATOM 1592 C CA . GLY B 1 71 ? 5.855 -17.141 -12.172 1 98.75 71 GLY B CA 1
ATOM 1593 C C . GLY B 1 71 ? 4.922 -18.312 -11.906 1 98.75 71 GLY B C 1
ATOM 1594 O O . GLY B 1 71 ? 3.703 -18.141 -11.883 1 98.75 71 GLY B O 1
ATOM 1595 N N . SER B 1 72 ? 5.477 -19.469 -11.836 1 98.44 72 SER B N 1
ATOM 1596 C CA . SER B 1 72 ? 4.703 -20.672 -11.547 1 98.44 72 SER B CA 1
ATOM 1597 C C . SER B 1 72 ? 5.438 -21.594 -10.57 1 98.44 72 SER B C 1
ATOM 1599 O O . SER B 1 72 ? 6.656 -21.484 -10.414 1 98.44 72 SER B O 1
ATOM 1601 N N . LYS B 1 73 ? 4.711 -22.406 -9.961 1 97.75 73 LYS B N 1
ATOM 1602 C CA . LYS B 1 73 ? 5.23 -23.391 -9.023 1 97.75 73 LYS B CA 1
ATOM 1603 C C . LYS B 1 73 ? 4.281 -24.578 -8.891 1 97.75 73 LYS B C 1
ATOM 1605 O O . LYS B 1 73 ? 3.061 -24.406 -8.891 1 97.75 73 LYS B O 1
ATOM 1610 N N . THR B 1 74 ? 4.887 -25.766 -8.805 1 97.12 74 THR B N 1
ATOM 1611 C CA . THR B 1 74 ? 4.109 -26.953 -8.469 1 97.12 74 THR B CA 1
ATOM 1612 C C . THR B 1 74 ? 3.871 -27.031 -6.961 1 97.12 74 THR B C 1
ATOM 1614 O O . THR B 1 74 ? 4.816 -26.969 -6.176 1 97.12 74 THR B O 1
ATOM 1617 N N . GLU B 1 75 ? 2.65 -27.156 -6.613 1 95.44 75 GLU B N 1
ATOM 1618 C CA . GLU B 1 75 ? 2.291 -27.219 -5.199 1 95.44 75 GLU B CA 1
ATOM 1619 C C . GLU B 1 75 ? 1.013 -28.031 -4.992 1 95.44 75 GLU B C 1
ATOM 1621 O O . GLU B 1 75 ? 0.129 -28.031 -5.852 1 95.44 75 GLU B O 1
ATOM 1626 N N . LEU B 1 76 ? 0.843 -28.703 -3.77 1 94.81 76 LEU B N 1
ATOM 1627 C CA . LEU B 1 76 ? -0.336 -29.5 -3.451 1 94.81 76 LEU B CA 1
ATOM 1628 C C . LEU B 1 76 ? -1.545 -28.609 -3.195 1 94.81 76 LEU B C 1
ATOM 1630 O O . LEU B 1 76 ? -2.654 -28.922 -3.635 1 94.81 76 LEU B O 1
ATOM 1634 N N . THR B 1 77 ? -1.287 -27.578 -2.455 1 95.69 77 THR B N 1
ATOM 1635 C CA . THR B 1 77 ? -2.346 -26.609 -2.166 1 95.69 77 THR B CA 1
ATOM 1636 C C . THR B 1 77 ? -2.17 -25.344 -3 1 95.69 77 THR B C 1
ATOM 1638 O O . THR B 1 77 ? -1.203 -25.219 -3.756 1 95.69 77 THR B O 1
ATOM 1641 N N . THR B 1 78 ? -3.127 -24.5 -2.996 1 97.38 78 THR B N 1
ATOM 1642 C CA . THR B 1 78 ? -3.012 -23.234 -3.721 1 97.38 78 THR B CA 1
ATOM 1643 C C . THR B 1 78 ? -1.796 -22.438 -3.244 1 97.38 78 THR B C 1
ATOM 1645 O O . THR B 1 78 ? -1.569 -22.312 -2.041 1 97.38 78 THR B O 1
ATOM 1648 N N . ILE B 1 79 ? -1.065 -21.938 -4.188 1 98.19 79 ILE B N 1
ATOM 1649 C CA . ILE B 1 79 ? 0.105 -21.156 -3.82 1 98.19 79 ILE B CA 1
ATOM 1650 C C . ILE B 1 79 ? -0.339 -19.844 -3.178 1 98.19 79 ILE B C 1
ATOM 1652 O O . ILE B 1 79 ? -1.473 -19.406 -3.375 1 98.19 79 ILE B O 1
ATOM 1656 N N . ASP B 1 80 ? 0.555 -19.188 -2.35 1 98.44 80 ASP B N 1
ATOM 1657 C CA . ASP B 1 80 ? 0.343 -17.938 -1.619 1 98.44 80 ASP B CA 1
ATOM 1658 C C . ASP B 1 80 ? 1.318 -16.859 -2.08 1 98.44 80 ASP B C 1
ATOM 1660 O O . ASP B 1 80 ? 2.225 -16.469 -1.338 1 98.44 80 ASP B O 1
ATOM 1664 N N . PRO B 1 81 ? 1.105 -16.328 -3.293 1 98.88 81 PRO B N 1
ATOM 1665 C CA . PRO B 1 81 ? 2.086 -15.398 -3.854 1 98.88 81 PRO B CA 1
ATOM 1666 C C . PRO B 1 81 ? 2.064 -14.031 -3.166 1 98.88 81 PRO B C 1
ATOM 1668 O O . PRO B 1 81 ? 1.013 -13.586 -2.701 1 98.88 81 PRO B O 1
ATOM 1671 N N . LYS B 1 82 ? 3.189 -13.414 -3.162 1 98.81 82 LYS B N 1
ATOM 1672 C CA . LYS B 1 82 ? 3.326 -12.039 -2.682 1 98.81 82 LYS B CA 1
ATOM 1673 C C . LYS B 1 82 ? 4.391 -11.281 -3.471 1 98.81 82 LYS B C 1
ATOM 1675 O O . LYS B 1 82 ? 5.332 -11.891 -3.992 1 98.81 82 LYS B O 1
ATOM 1680 N N . VAL B 1 83 ? 4.223 -10.031 -3.521 1 98.88 83 VAL B N 1
ATOM 1681 C CA . VAL B 1 83 ? 5.203 -9.133 -4.125 1 98.88 83 VAL B CA 1
ATOM 1682 C C . VAL B 1 83 ? 5.918 -8.336 -3.035 1 98.88 83 VAL B C 1
ATOM 1684 O O . VAL B 1 83 ? 5.277 -7.801 -2.129 1 98.88 83 VAL B O 1
ATOM 1687 N N . ASN B 1 84 ? 7.195 -8.336 -3.1 1 98.81 84 ASN B N 1
ATOM 1688 C CA . ASN B 1 84 ? 8.016 -7.438 -2.301 1 98.81 84 ASN B CA 1
ATOM 1689 C C . ASN B 1 84 ? 8.57 -6.289 -3.141 1 98.81 84 ASN B C 1
ATOM 1691 O O . ASN B 1 84 ? 9.109 -6.512 -4.227 1 98.81 84 ASN B O 1
ATOM 1695 N N . ILE B 1 85 ? 8.414 -5.168 -2.637 1 98.88 85 ILE B N 1
ATOM 1696 C CA . ILE B 1 85 ? 8.93 -3.947 -3.248 1 98.88 85 ILE B CA 1
ATOM 1697 C C . ILE B 1 85 ? 10.039 -3.365 -2.379 1 98.88 85 ILE B C 1
ATOM 1699 O O . ILE B 1 85 ? 9.836 -3.092 -1.193 1 98.88 85 ILE B O 1
ATOM 1703 N N . TYR B 1 86 ? 11.211 -3.211 -2.93 1 98.81 86 TYR B N 1
ATOM 1704 C CA . TYR B 1 86 ? 12.383 -2.691 -2.23 1 98.81 86 TYR B CA 1
ATOM 1705 C C . TYR B 1 86 ? 12.766 -1.317 -2.76 1 98.81 86 TYR B C 1
ATOM 1707 O O . TYR B 1 86 ? 13.195 -1.186 -3.91 1 98.81 86 TYR B O 1
ATOM 1715 N N . HIS B 1 87 ? 12.703 -0.342 -1.937 1 98.69 87 HIS B N 1
ATOM 1716 C CA . HIS B 1 87 ? 12.883 0.998 -2.482 1 98.69 87 HIS B CA 1
ATOM 1717 C C . HIS B 1 87 ? 13.656 1.889 -1.514 1 98.69 87 HIS B C 1
ATOM 1719 O O . HIS B 1 87 ? 13.859 1.52 -0.355 1 98.69 87 HIS B O 1
ATOM 1725 N N . LYS B 1 88 ? 14.078 3.035 -1.989 1 97.88 88 LYS B N 1
ATOM 1726 C CA . LYS B 1 88 ? 14.844 4.012 -1.213 1 97.88 88 LYS B CA 1
ATOM 1727 C C . LYS B 1 88 ? 14.172 5.383 -1.247 1 97.88 88 LYS B C 1
ATOM 1729 O O . LYS B 1 88 ? 14.812 6.398 -0.978 1 97.88 88 LYS B O 1
ATOM 1734 N N . CYS B 1 89 ? 12.938 5.41 -1.643 1 98.44 89 CYS B N 1
ATOM 1735 C CA . CYS B 1 89 ? 12.242 6.688 -1.736 1 98.44 89 CYS B CA 1
ATOM 1736 C C . CYS B 1 89 ? 12.297 7.438 -0.41 1 98.44 89 CYS B C 1
ATOM 1738 O O . CYS B 1 89 ? 11.812 6.938 0.61 1 98.44 89 CYS B O 1
ATOM 1740 N N . ASN B 1 90 ? 12.789 8.617 -0.444 1 97 90 ASN B N 1
ATOM 1741 C CA . ASN B 1 90 ? 12.953 9.5 0.702 1 97 90 ASN B CA 1
ATOM 1742 C C . ASN B 1 90 ? 13.703 8.812 1.839 1 97 90 ASN B C 1
ATOM 1744 O O . ASN B 1 90 ? 13.406 9.039 3.014 1 97 90 ASN B O 1
ATOM 1748 N N . TYR B 1 91 ? 14.578 7.949 1.56 1 97.56 91 TYR B N 1
ATOM 1749 C CA . TYR B 1 91 ? 15.289 7.145 2.547 1 97.56 91 TYR B CA 1
ATOM 1750 C C . TYR B 1 91 ? 16.781 7.094 2.234 1 97.56 91 TYR B C 1
ATOM 1752 O O . TYR B 1 91 ? 17.188 6.664 1.148 1 97.56 91 TYR B O 1
ATOM 1760 N N . ASP B 1 92 ? 17.641 7.465 3.219 1 96.19 92 ASP B N 1
ATOM 1761 C CA . ASP B 1 92 ? 19.078 7.562 3.006 1 96.19 92 ASP B CA 1
ATOM 1762 C C . ASP B 1 92 ? 19.812 6.441 3.729 1 96.19 92 ASP B C 1
ATOM 1764 O O . ASP B 1 92 ? 21.047 6.449 3.801 1 96.19 92 ASP B O 1
ATOM 1768 N N . GLY B 1 93 ? 19.141 5.5 4.301 1 96.25 93 GLY B N 1
ATOM 1769 C CA . GLY B 1 93 ? 19.766 4.391 4.996 1 96.25 93 GLY B CA 1
ATOM 1770 C C . GLY B 1 93 ? 20.469 3.424 4.059 1 96.25 93 GLY B C 1
ATOM 1771 O O . GLY B 1 93 ? 20.328 3.512 2.84 1 96.25 93 GLY B O 1
ATOM 1772 N N . ILE B 1 94 ? 21.234 2.473 4.637 1 96.62 94 ILE B N 1
ATOM 1773 C CA . ILE B 1 94 ? 22.031 1.531 3.859 1 96.62 94 ILE B CA 1
ATOM 1774 C C . ILE B 1 94 ? 21.141 0.417 3.322 1 96.62 94 ILE B C 1
ATOM 1776 O O . ILE B 1 94 ? 21.391 -0.113 2.234 1 96.62 94 ILE B O 1
ATOM 1780 N N . CYS B 1 95 ? 20.125 0.172 3.992 1 98.19 95 CYS B N 1
ATOM 1781 C CA . CYS B 1 95 ? 19.219 -0.889 3.58 1 98.19 95 CYS B CA 1
ATOM 1782 C C . CYS B 1 95 ? 18.094 -0.335 2.707 1 98.19 95 CYS B C 1
ATOM 1784 O O . CYS B 1 95 ? 18.141 0.824 2.293 1 98.19 95 CYS B O 1
ATOM 1786 N N . TYR B 1 96 ? 17.219 -1.2 2.27 1 98.56 96 TYR B N 1
ATOM 1787 C CA . TYR B 1 96 ? 16.031 -0.809 1.521 1 98.56 96 TYR B CA 1
ATOM 1788 C C . TYR B 1 96 ? 14.781 -0.865 2.4 1 98.56 96 TYR B C 1
ATOM 1790 O O . TYR B 1 96 ? 14.664 -1.732 3.27 1 98.56 96 TYR B O 1
ATOM 1798 N N . LYS B 1 97 ? 13.922 0.106 2.15 1 98.56 97 LYS B N 1
ATOM 1799 C CA . LYS B 1 97 ? 12.562 -0.083 2.652 1 98.56 97 LYS B CA 1
ATOM 1800 C C . LYS B 1 97 ? 11.836 -1.187 1.885 1 98.56 97 LYS B C 1
ATOM 1802 O O . LYS B 1 97 ? 12.055 -1.354 0.682 1 98.56 97 LYS B O 1
ATOM 1807 N N . LYS B 1 98 ? 11 -1.877 2.561 1 98.69 98 LYS B N 1
ATOM 1808 C CA . LYS B 1 98 ? 10.336 -3.021 1.949 1 98.69 98 LYS B CA 1
ATOM 1809 C C . LYS B 1 98 ? 8.828 -2.994 2.227 1 98.69 98 LYS B C 1
ATOM 1811 O O . LYS B 1 98 ? 8.406 -2.861 3.377 1 98.69 98 LYS B O 1
ATOM 1816 N N . ILE B 1 99 ? 8.078 -3.041 1.223 1 98.44 99 ILE B N 1
ATOM 1817 C CA . ILE B 1 99 ? 6.633 -3.24 1.27 1 98.44 99 ILE B CA 1
ATOM 1818 C C . ILE B 1 99 ? 6.281 -4.605 0.681 1 98.44 99 ILE B C 1
ATOM 1820 O O . ILE B 1 99 ? 6.836 -5.008 -0.345 1 98.44 99 ILE B O 1
ATOM 1824 N N . SER B 1 100 ? 5.398 -5.266 1.327 1 98.62 100 SER B N 1
ATOM 1825 C CA . SER B 1 100 ? 4.93 -6.551 0.818 1 98.62 100 SER B CA 1
ATOM 1826 C C . SER B 1 100 ? 3.422 -6.535 0.583 1 98.62 100 SER B C 1
ATOM 1828 O O . SER B 1 100 ? 2.664 -6.027 1.411 1 98.62 100 SER B O 1
ATOM 1830 N N . VAL B 1 101 ? 2.99 -7.062 -0.51 1 98.75 101 VAL B N 1
ATOM 1831 C CA . VAL B 1 101 ? 1.578 -7.195 -0.849 1 98.75 101 VAL B CA 1
ATOM 1832 C C . VAL B 1 101 ? 1.269 -8.641 -1.233 1 98.75 101 VAL B C 1
ATOM 1834 O O . VAL B 1 101 ? 1.802 -9.156 -2.221 1 98.75 101 VAL B O 1
ATOM 1837 N N . LYS B 1 102 ? 0.419 -9.305 -0.508 1 98.75 102 LYS B N 1
ATOM 1838 C CA . LYS B 1 102 ? -0.048 -10.633 -0.879 1 98.75 102 LYS B CA 1
ATOM 1839 C C . LYS B 1 102 ? -1.082 -10.562 -1.999 1 98.75 102 LYS B C 1
ATOM 1841 O O . LYS B 1 102 ? -1.956 -9.695 -1.988 1 98.75 102 LYS B O 1
ATOM 1846 N N . ILE B 1 103 ? -0.954 -11.414 -2.889 1 98.81 103 ILE B N 1
ATOM 1847 C CA . ILE B 1 103 ? -1.87 -11.5 -4.02 1 98.81 103 ILE B CA 1
ATOM 1848 C C . ILE B 1 103 ? -3.025 -12.438 -3.68 1 98.81 103 ILE B C 1
ATOM 1850 O O . ILE B 1 103 ? -2.809 -13.539 -3.166 1 98.81 103 ILE B O 1
ATOM 1854 N N . PRO B 1 104 ? -4.25 -12.039 -3.93 1 98.25 104 PRO B N 1
ATOM 1855 C CA . PRO B 1 104 ? -5.391 -12.906 -3.613 1 98.25 104 PRO B CA 1
ATOM 1856 C C . PRO B 1 104 ? -5.352 -14.234 -4.371 1 98.25 104 PRO B C 1
ATOM 1858 O O . PRO B 1 104 ? -4.934 -14.273 -5.531 1 98.25 104 PRO B O 1
ATOM 1861 N N . LYS B 1 105 ? -5.898 -15.227 -3.771 1 97.44 105 LYS B N 1
ATOM 1862 C CA . LYS B 1 105 ? -5.836 -16.594 -4.301 1 97.44 105 LYS B CA 1
ATOM 1863 C C . LYS B 1 105 ? -6.605 -16.703 -5.613 1 97.44 105 LYS B C 1
ATOM 1865 O O . LYS B 1 105 ? -6.266 -17.516 -6.469 1 97.44 105 LYS B O 1
ATOM 1870 N N . ASN B 1 106 ? -7.582 -15.906 -5.773 1 97 106 ASN B N 1
ATOM 1871 C CA . ASN B 1 106 ? -8.398 -16.016 -6.98 1 97 106 ASN B CA 1
ATOM 1872 C C . ASN B 1 106 ? -7.648 -15.516 -8.211 1 97 106 ASN B C 1
ATOM 1874 O O . ASN B 1 106 ? -8.148 -15.609 -9.328 1 97 106 ASN B O 1
ATOM 1878 N N . PHE B 1 107 ? -6.523 -15.039 -8.055 1 98.19 107 PHE B N 1
ATOM 1879 C CA . PHE B 1 107 ? -5.688 -14.633 -9.172 1 98.19 107 PHE B CA 1
ATOM 1880 C C . PHE B 1 107 ? -4.66 -15.711 -9.5 1 98.19 107 PHE B C 1
ATOM 1882 O O . PHE B 1 107 ? -3.842 -15.539 -10.406 1 98.19 107 PHE B O 1
ATOM 1889 N N . VAL B 1 108 ? -4.641 -16.75 -8.766 1 98.62 108 VAL B N 1
ATOM 1890 C CA . VAL B 1 108 ? -3.805 -17.922 -9.062 1 98.62 108 VAL B CA 1
ATOM 1891 C C . VAL B 1 108 ? -4.504 -18.812 -10.078 1 98.62 108 VAL B C 1
ATOM 1893 O O . VAL B 1 108 ? -5.703 -19.078 -9.969 1 98.62 108 VAL B O 1
ATOM 1896 N N . THR B 1 109 ? -3.752 -19.203 -11.109 1 98.5 109 THR B N 1
ATOM 1897 C CA . THR B 1 109 ? -4.281 -20 -12.203 1 98.5 109 THR B CA 1
ATOM 1898 C C . THR B 1 109 ? -3.66 -21.391 -12.203 1 98.5 109 THR B C 1
ATOM 1900 O O . THR B 1 109 ? -2.453 -21.547 -12 1 98.5 109 THR B O 1
ATOM 1903 N N . GLU B 1 110 ? -4.453 -22.391 -12.391 1 97.69 110 GLU B N 1
ATOM 1904 C CA . GLU B 1 110 ? -3.9 -23.719 -12.641 1 97.69 110 GLU B CA 1
ATOM 1905 C C . GLU B 1 110 ? -3.199 -23.781 -13.992 1 97.69 110 GLU B C 1
ATOM 1907 O O . GLU B 1 110 ? -3.727 -23.297 -15 1 97.69 110 GLU B O 1
ATOM 1912 N N . GLY B 1 111 ? -2.004 -24.328 -14.016 1 97.81 111 GLY B N 1
ATOM 1913 C CA . GLY B 1 111 ? -1.206 -24.406 -15.234 1 97.81 111 GLY B CA 1
ATOM 1914 C C . GLY B 1 111 ? -0.006 -23.469 -15.211 1 97.81 111 GLY B C 1
ATOM 1915 O O . GLY B 1 111 ? 0.182 -22.719 -14.25 1 97.81 111 GLY B O 1
ATOM 1916 N N . GLU B 1 112 ? 0.786 -23.5 -16.234 1 97.06 112 GLU B N 1
ATOM 1917 C CA . GLU B 1 112 ? 2.066 -22.797 -16.281 1 97.06 112 GLU B CA 1
ATOM 1918 C C . GLU B 1 112 ? 1.88 -21.328 -16.656 1 97.06 112 GLU B C 1
ATOM 1920 O O . GLU B 1 112 ? 2.764 -20.5 -16.406 1 97.06 112 GLU B O 1
ATOM 1925 N N . THR B 1 113 ? 0.731 -21.031 -17.297 1 97.94 113 THR B N 1
ATOM 1926 C CA . THR B 1 113 ? 0.515 -19.688 -17.797 1 97.94 113 THR B CA 1
ATOM 1927 C C . THR B 1 113 ? -0.621 -19 -17.047 1 97.94 113 THR B C 1
ATOM 1929 O O . THR B 1 113 ? -1.759 -19.469 -17.062 1 97.94 113 THR B O 1
ATOM 1932 N N . PRO B 1 114 ? -0.299 -17.938 -16.438 1 98.62 114 PRO B N 1
ATOM 1933 C CA . PRO B 1 114 ? -1.378 -17.234 -15.734 1 98.62 114 PRO B CA 1
ATOM 1934 C C . PRO B 1 114 ? -2.502 -16.797 -16.672 1 98.62 114 PRO B C 1
ATOM 1936 O O . PRO B 1 114 ? -2.238 -16.297 -17.766 1 98.62 114 PRO B O 1
ATOM 1939 N N . ALA B 1 115 ? -3.73 -16.969 -16.219 1 98.25 115 ALA B N 1
ATOM 1940 C CA . ALA B 1 115 ? -4.902 -16.562 -16.984 1 98.25 115 ALA B CA 1
ATOM 1941 C C . ALA B 1 115 ? -5.367 -15.164 -16.594 1 98.25 115 ALA B C 1
ATOM 1943 O O . ALA B 1 115 ? -6.148 -14.539 -17.312 1 98.25 115 ALA B O 1
ATOM 1944 N N . LYS B 1 116 ? -5.031 -14.695 -15.391 1 97.56 116 LYS B N 1
ATOM 1945 C CA . LYS B 1 116 ? -5.379 -13.383 -14.852 1 97.56 116 LYS B CA 1
ATOM 1946 C C . LYS B 1 116 ? -4.137 -12.656 -14.344 1 97.56 116 LYS B C 1
ATOM 1948 O O . LYS B 1 116 ? -3.141 -13.281 -13.984 1 97.56 116 LYS B O 1
ATOM 1953 N N . VAL B 1 117 ? -4.191 -11.375 -14.43 1 98.75 117 VAL B N 1
ATOM 1954 C CA . VAL B 1 117 ? -3.121 -10.539 -13.898 1 98.75 117 VAL B CA 1
ATOM 1955 C C . VAL B 1 117 ? -3.652 -9.688 -12.75 1 98.75 117 VAL B C 1
ATOM 1957 O O . VAL B 1 117 ? -4.688 -9.031 -12.875 1 98.75 117 VAL B O 1
ATOM 1960 N N . PHE B 1 118 ? -3.072 -9.781 -11.57 1 98.88 118 PHE B N 1
ATOM 1961 C CA . PHE B 1 118 ? -3.422 -8.898 -10.461 1 98.88 118 PHE B CA 1
ATOM 1962 C C . PHE B 1 118 ? -2.672 -7.574 -10.57 1 98.88 118 PHE B C 1
ATOM 1964 O O . PHE B 1 118 ? -1.438 -7.555 -10.609 1 98.88 118 PHE B O 1
ATOM 1971 N N . ASP B 1 119 ? -3.361 -6.48 -10.641 1 98.94 119 ASP B N 1
ATOM 1972 C CA . ASP B 1 119 ? -2.77 -5.145 -10.617 1 98.94 119 ASP B CA 1
ATOM 1973 C C . ASP B 1 119 ? -2.818 -4.543 -9.219 1 98.94 119 ASP B C 1
ATOM 1975 O O . ASP B 1 119 ? -3.9 -4.281 -8.688 1 98.94 119 ASP B O 1
ATOM 1979 N N . ILE B 1 120 ? -1.63 -4.363 -8.656 1 98.75 120 ILE B N 1
ATOM 1980 C CA . ILE B 1 120 ? -1.605 -3.83 -7.301 1 98.75 120 ILE B CA 1
ATOM 1981 C C . ILE B 1 120 ? -2.051 -2.369 -7.312 1 98.75 120 ILE B C 1
ATOM 1983 O O . ILE B 1 120 ? -2.363 -1.801 -6.262 1 98.75 120 ILE B O 1
ATOM 1987 N N . GLY B 1 121 ? -2.111 -1.746 -8.445 1 98.56 121 GLY B N 1
ATOM 1988 C CA . GLY B 1 121 ? -2.416 -0.331 -8.578 1 98.56 121 GLY B CA 1
ATOM 1989 C C . GLY B 1 121 ? -1.178 0.537 -8.703 1 98.56 121 GLY B C 1
ATOM 1990 O O . GLY B 1 121 ? -0.202 0.148 -9.344 1 98.56 121 GLY B O 1
ATOM 1991 N N . GLU B 1 122 ? -1.276 1.767 -8.258 1 98.75 122 GLU B N 1
ATOM 1992 C CA . GLU B 1 122 ? -0.186 2.736 -8.203 1 98.75 122 GLU B CA 1
ATOM 1993 C C . GLU B 1 122 ? 0.166 3.098 -6.766 1 98.75 122 GLU B C 1
ATOM 1995 O O . GLU B 1 122 ? -0.605 3.777 -6.082 1 98.75 122 GLU B O 1
ATOM 2000 N N . LEU B 1 123 ? 1.282 2.691 -6.336 1 98.75 123 LEU B N 1
ATOM 2001 C CA . LEU B 1 123 ? 1.707 2.982 -4.973 1 98.75 123 LEU B CA 1
ATOM 2002 C C . LEU B 1 123 ? 2.674 4.164 -4.941 1 98.75 123 LEU B C 1
ATOM 2004 O O . LEU B 1 123 ? 3.711 4.137 -5.609 1 98.75 123 LEU B O 1
ATOM 2008 N N . ASN B 1 124 ? 2.328 5.203 -4.211 1 98.88 124 ASN B N 1
ATOM 2009 C CA . ASN B 1 124 ? 3.289 6.258 -3.902 1 98.88 124 ASN B CA 1
ATOM 2010 C C . ASN B 1 124 ? 4.195 5.867 -2.738 1 98.88 124 ASN B C 1
ATOM 2012 O O . ASN B 1 124 ? 3.781 5.914 -1.58 1 98.88 124 ASN B O 1
ATOM 2016 N N . LEU B 1 125 ? 5.426 5.629 -3.064 1 98.88 125 LEU B N 1
ATOM 2017 C CA . LEU B 1 125 ? 6.375 5.039 -2.129 1 98.88 125 LEU B CA 1
ATOM 2018 C C . LEU B 1 125 ? 6.836 6.066 -1.104 1 98.88 125 LEU B C 1
ATOM 2020 O O . LEU B 1 125 ? 7.512 5.723 -0.131 1 98.88 125 LEU B O 1
ATOM 2024 N N . ALA B 1 126 ? 6.461 7.336 -1.36 1 98.75 126 ALA B N 1
ATOM 2025 C CA . ALA B 1 126 ? 6.832 8.367 -0.394 1 98.75 126 ALA B CA 1
ATOM 2026 C C . ALA B 1 126 ? 6.059 8.195 0.912 1 98.75 126 ALA B C 1
ATOM 2028 O O . ALA B 1 126 ? 6.492 8.68 1.962 1 98.75 126 ALA B O 1
ATOM 2029 N N . GLY B 1 127 ? 4.828 7.594 0.759 1 98.44 127 GLY B N 1
ATOM 2030 C CA . GLY B 1 127 ? 4.109 7.234 1.973 1 98.44 127 GLY B CA 1
ATOM 2031 C C . GLY B 1 127 ? 4.727 6.059 2.705 1 98.44 127 GLY B C 1
ATOM 2032 O O . GLY B 1 127 ? 5.441 5.254 2.105 1 98.44 127 GLY B O 1
ATOM 2033 N N . THR B 1 128 ? 4.441 6.035 4.023 1 98.12 128 THR B N 1
ATOM 2034 C CA . THR B 1 128 ? 4.887 4.879 4.797 1 98.12 128 THR B CA 1
ATOM 2035 C C . THR B 1 128 ? 3.703 3.99 5.168 1 98.12 128 THR B C 1
ATOM 2037 O O . THR B 1 128 ? 2.861 4.375 5.984 1 98.12 128 THR B O 1
ATOM 2040 N N . PHE B 1 129 ? 3.68 2.816 4.609 1 97.5 129 PHE B N 1
ATOM 2041 C CA . PHE B 1 129 ? 2.6 1.868 4.859 1 97.5 129 PHE B 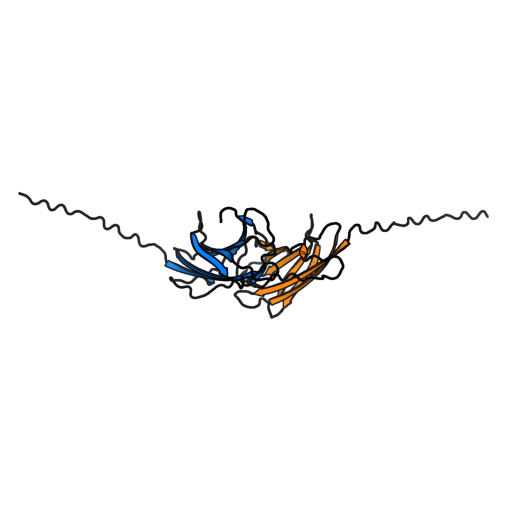CA 1
ATOM 2042 C C . PHE B 1 129 ? 2.799 1.162 6.195 1 97.5 129 PHE B C 1
ATOM 2044 O O . PHE B 1 129 ? 3.928 0.84 6.574 1 97.5 129 PHE B O 1
ATOM 2051 N N . SER B 1 130 ? 1.709 0.905 6.848 1 95.69 130 SER B N 1
ATOM 2052 C CA . SER B 1 130 ? 1.803 0.05 8.023 1 95.69 130 SER B CA 1
ATOM 2053 C C . SER B 1 130 ? 2.471 -1.28 7.691 1 95.69 130 SER B C 1
ATOM 2055 O O . SER B 1 130 ? 2.17 -1.89 6.664 1 95.69 130 SER B O 1
ATOM 2057 N N . GLY B 1 131 ? 3.439 -1.728 8.492 1 96.25 131 GLY B N 1
ATOM 2058 C CA . GLY B 1 131 ? 4.113 -3 8.289 1 96.25 131 GLY B CA 1
ATOM 2059 C C . GLY B 1 131 ? 5.324 -2.895 7.379 1 96.25 131 GLY B C 1
ATOM 2060 O O . GLY B 1 131 ? 6.023 -3.883 7.152 1 96.25 131 GLY B O 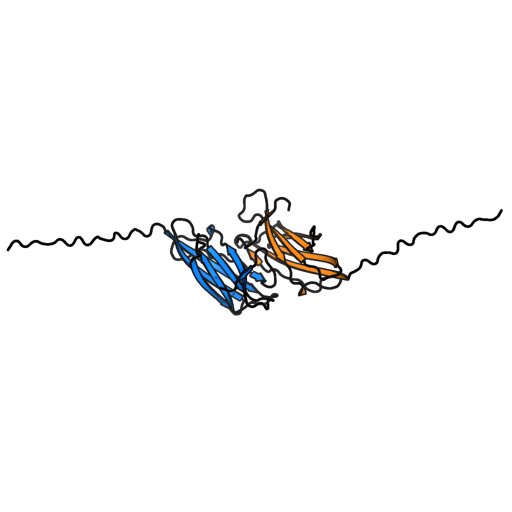1
ATOM 2061 N N . GLU B 1 132 ? 5.496 -1.7 6.824 1 97.31 132 GLU B N 1
ATOM 2062 C CA . GLU B 1 132 ? 6.734 -1.481 6.086 1 97.31 132 GLU B CA 1
ATOM 2063 C C . GLU B 1 132 ? 7.957 -1.721 6.969 1 97.31 132 GLU B C 1
ATOM 2065 O O . GLU B 1 132 ? 7.969 -1.326 8.133 1 97.31 132 GLU B O 1
ATOM 2070 N N . SER B 1 133 ? 8.977 -2.354 6.383 1 96.94 133 SER B N 1
ATOM 2071 C CA . SER B 1 133 ? 10.195 -2.686 7.109 1 96.94 133 SER B CA 1
ATOM 2072 C C . SER B 1 133 ? 11.438 -2.35 6.289 1 96.94 133 SER B C 1
ATOM 2074 O O . SER B 1 133 ? 11.328 -1.82 5.18 1 96.94 133 SER B O 1
ATOM 2076 N N . THR B 1 134 ? 12.562 -2.551 6.973 1 97.5 134 THR B N 1
ATOM 2077 C CA . THR B 1 134 ? 13.828 -2.416 6.254 1 97.5 134 THR B CA 1
ATOM 2078 C C . THR B 1 134 ? 14.422 -3.787 5.945 1 97.5 134 THR B C 1
ATOM 2080 O O . THR B 1 134 ? 14.289 -4.723 6.738 1 97.5 134 THR B O 1
ATOM 2083 N N . ASP B 1 135 ? 15.031 -3.875 4.859 1 97.62 135 ASP B N 1
ATOM 2084 C CA . ASP B 1 135 ? 15.641 -5.117 4.395 1 97.62 135 ASP B CA 1
ATOM 2085 C C . ASP B 1 135 ? 17.031 -4.859 3.814 1 97.62 135 ASP B C 1
ATOM 2087 O O . ASP B 1 135 ? 17.172 -4.199 2.779 1 97.62 135 ASP B O 1
ATOM 2091 N N . CYS B 1 136 ? 18.094 -5.457 4.535 1 97.31 136 CYS B N 1
ATOM 2092 C CA . CYS B 1 136 ? 19.469 -5.211 4.129 1 97.31 136 CYS B CA 1
ATOM 2093 C C . CYS B 1 136 ? 20 -6.367 3.295 1 97.31 136 CYS B C 1
ATOM 2095 O O . CYS B 1 136 ? 21.156 -6.344 2.863 1 97.31 136 CYS B O 1
ATOM 2097 N N . LEU B 1 137 ? 19.219 -7.297 3.227 1 89.31 137 LEU B N 1
ATOM 2098 C CA . LEU B 1 137 ? 19.688 -8.508 2.557 1 89.31 137 LEU B CA 1
ATOM 2099 C C . LEU B 1 137 ? 19.219 -8.539 1.107 1 89.31 137 LEU B C 1
ATOM 2101 O O . LEU B 1 137 ? 19.75 -9.305 0.295 1 89.31 137 LEU B O 1
ATOM 2105 N N . ASN B 1 138 ? 18.141 -7.785 1.021 1 70 138 ASN B N 1
ATOM 2106 C CA . ASN B 1 138 ? 17.391 -7.785 -0.23 1 70 138 ASN B CA 1
ATOM 2107 C C . ASN B 1 138 ? 18.125 -8.57 -1.318 1 70 138 ASN B C 1
ATOM 2109 O O . ASN B 1 138 ? 19.297 -8.312 -1.594 1 70 138 ASN B O 1
#

Secondary structure (DSSP, 8-state):
-------------------SEEEEEEEEEEEEETTEE-TT-EEEEEE--SSSPEEEEEEE--TTSEEEEEEEEEESS---EEEEEEE-TT--SSSEEEEEEEPPGGG-EESSS-S--EEEEEEETTSEETT-EEES--/-------------------SEEEEEEEEEEEEETTEE-TT-EEEEEE--SSSPEEEEEEE--TTSEEEEEEEEEESSPP-EEEEEEE-TT--SSSEEEEEEEPPGGG-EESSS-S--EEEEEEETTSEETT-EEES--

Foldseek 3Di:
DPPPPPPPPPPPPPPPPLAFFKKKFKEKEAEAAPPQGDWQWKKWKWWDDDPDTHTFDIDTAHRRRMDMDMGMDGDHDQTWMKMKTWAQRVHDDQWTKIDMDIDDSVQMDTDGDGPHYHYPYYDHPNDDDPPIDTDRPD/DPPPPPPPPPPPPPPPPLAFFKKKFKEKEAEAAPPQGDWQWKKWKWFDDDPDTHTFDIDTAHRRRMDMDMGMDGDHDQTWMKMKIWDQRVHDDQWTKIDMDIDDSVQMDTDGDGPHYHYPYYDHPNDDDPPIDTDRPD

Radius of gyration: 27.53 Å; Cα contacts (8 Å, |Δi|>4): 690; chains: 2; bounding box: 48×129×75 Å

Sequence (276 aa):
MKLVVLICLVPAVSAIPFIGSVQSVAVTGHLTCNGKPAENVKVKLYEKEVLLDKLLDEKFTDSKGFFEMSGSKTELTTIDPKVNIYHKCNYDGICYKKISVKIPKNFVTEGETPAKVFDIGELNLAGTFSGESTDCLNMKLVVLICLVPAVSAIPFIGSVQSVAVTGHLTCNGKPAENVKVKLYEKEVLLDKLLDEKFTDSKGFFEMSGSKTELTTIDPKVNIYHKCNYDGICYKKISVKIPKNFVTEGETPAKVFDIGELNLAGTFSGESTDCLN

InterPro domains:
  IPR001534 Transthyretin-like [PF01060] (28-104)
  IPR001534 Transthyretin-like [PTHR21700] (6-138)
  IPR038479 Transthyretin-like superfamily [G3DSA:2.60.40.3330] (22-131)

Solvent-accessible surface area (backbone atoms only — not comparable to full-atom values): 14948 Å² total; per-residue (Å²): 134,85,79,76,78,77,78,75,76,68,73,71,73,65,72,68,69,81,78,51,46,46,30,7,34,28,40,34,37,32,32,21,40,80,81,34,56,31,49,67,34,44,34,37,36,28,36,63,50,92,84,65,62,43,80,47,34,74,48,52,19,38,83,71,5,37,42,74,45,52,35,58,48,74,32,74,60,84,74,50,36,31,38,38,39,39,39,52,55,95,49,87,62,94,45,24,40,33,44,41,36,32,52,50,63,88,39,52,22,78,34,78,59,49,82,43,69,44,56,54,35,28,44,26,49,46,40,46,49,39,58,52,41,76,41,80,73,121,131,86,80,78,80,77,80,76,77,69,74,71,75,67,74,70,69,80,78,52,47,48,30,7,33,26,40,34,37,31,34,20,41,79,80,35,56,32,50,68,33,46,34,36,36,29,35,62,51,94,85,65,62,44,80,48,36,73,49,53,20,38,83,71,5,36,42,74,49,52,35,59,49,74,33,74,58,84,75,52,36,29,38,38,38,42,41,53,55,98,51,88,64,93,45,25,40,32,44,41,36,33,51,48,63,86,39,53,22,78,35,77,60,48,81,43,70,45,57,53,34,29,44,25,50,46,39,47,47,39,59,53,42,76,38,79,73,114

pLDDT: mean 91.63, std 15.5, range [38.72, 98.94]

Organism: Teladorsagia circumcincta (NCBI:txid45464)